Protein AF-A0A6L9QCM3-F1 (afdb_monomer_lite)

Secondary structure (DSSP, 8-state):
---------PPPP-S--HHHHHHHHHHHHHHHHHT-HHHHHHTTTTS-HHHHHHHHHHHHHHTTS-EEEEEEEEEEEEEEETTEEEEEEEEEEEETTT-SS-EEEEEEEEEEE-SSSEEEEEESGGGT------GGGSSS-EEEE-SSEEEEESSS-HHHHHHHHHHHHHHHHHHH-S-S-S-EEEEE-S-HHHHHHHH-TT---SS-SEEEEEEPBSSSS--EEEEEE-HHHHHHS-HHHHHHHHHHHHHHHHHTGGG-SSS-HHHHH-

pLDDT: mean 90.2, std 13.76, range [36.78, 98.88]

Organism: NCBI:txid453573

Structure (mmCIF, N/CA/C/O backbone):
data_AF-A0A6L9QCM3-F1
#
_entry.id   AF-A0A6L9QCM3-F1
#
loop_
_atom_site.group_PDB
_atom_site.id
_atom_site.type_symbol
_atom_site.label_atom_id
_atom_site.label_alt_id
_atom_site.label_comp_id
_atom_site.label_asym_id
_atom_site.label_entity_id
_atom_site.label_seq_id
_atom_site.pdbx_PDB_ins_code
_atom_site.Cartn_x
_atom_site.Cartn_y
_atom_site.Cartn_z
_atom_site.occupancy
_atom_site.B_iso_or_equiv
_atom_site.auth_seq_id
_atom_site.auth_comp_id
_atom_site.auth_asym_id
_atom_site.auth_atom_id
_atom_site.pdbx_PDB_model_num
ATOM 1 N N . GLY A 1 1 ? 22.029 -32.640 -50.028 1.00 38.00 1 GLY A N 1
ATOM 2 C CA . GLY A 1 1 ? 20.872 -31.730 -50.018 1.00 38.00 1 GLY A CA 1
ATOM 3 C C . GLY A 1 1 ? 20.838 -31.069 -48.669 1.00 38.00 1 GLY A C 1
ATOM 4 O O . GLY A 1 1 ? 20.342 -31.672 -47.730 1.00 38.00 1 GLY A O 1
ATOM 5 N N . ASP A 1 2 ? 21.476 -29.910 -48.571 1.00 40.72 2 ASP A N 1
ATOM 6 C CA . ASP A 1 2 ? 21.764 -29.230 -47.312 1.00 40.72 2 ASP A CA 1
ATOM 7 C C . ASP A 1 2 ? 20.581 -28.318 -46.952 1.00 40.72 2 ASP A C 1
ATOM 9 O O . ASP A 1 2 ? 20.266 -27.370 -47.676 1.00 40.72 2 ASP A O 1
ATOM 13 N N . ARG A 1 3 ? 19.840 -28.659 -45.892 1.00 44.72 3 ARG A N 1
ATOM 14 C CA . ARG A 1 3 ? 18.713 -27.852 -45.402 1.00 44.72 3 ARG A CA 1
ATOM 15 C C . ARG A 1 3 ? 19.277 -26.775 -44.481 1.00 44.72 3 ARG A C 1
ATOM 17 O O . ARG A 1 3 ? 19.396 -26.978 -43.278 1.00 44.72 3 ARG A O 1
ATOM 24 N N . ALA A 1 4 ? 19.591 -25.619 -45.058 1.00 44.34 4 ALA A N 1
ATOM 25 C CA . ALA A 1 4 ? 19.904 -24.416 -44.301 1.00 44.34 4 ALA A CA 1
ATOM 26 C C . ALA A 1 4 ? 18.703 -24.023 -43.420 1.00 44.34 4 ALA A C 1
ATOM 28 O O . ALA A 1 4 ? 17.644 -23.614 -43.908 1.00 44.34 4 ALA A O 1
ATOM 29 N N . SER A 1 5 ? 18.871 -24.162 -42.107 1.00 42.81 5 SER A N 1
ATOM 30 C CA . SER A 1 5 ? 17.975 -23.630 -41.089 1.00 42.81 5 SER A CA 1
ATOM 31 C C . SER A 1 5 ? 17.965 -22.102 -41.172 1.00 42.81 5 SER A C 1
ATOM 33 O O . SER A 1 5 ? 18.934 -21.444 -40.793 1.00 42.81 5 SER A O 1
ATOM 35 N N . ARG A 1 6 ? 16.866 -21.522 -41.667 1.00 44.84 6 ARG A N 1
ATOM 36 C CA . ARG A 1 6 ? 16.598 -20.083 -41.551 1.00 44.84 6 ARG A CA 1
ATOM 37 C C . ARG A 1 6 ? 16.326 -19.761 -40.083 1.00 44.84 6 ARG A C 1
ATOM 39 O O . ARG A 1 6 ? 15.202 -19.921 -39.608 1.00 44.84 6 ARG A O 1
ATOM 46 N N . GLY A 1 7 ? 17.361 -19.330 -39.367 1.00 36.78 7 GLY A N 1
ATOM 47 C CA . GLY A 1 7 ? 17.190 -18.647 -38.093 1.00 36.78 7 GLY A CA 1
ATOM 48 C C . GLY A 1 7 ? 16.343 -17.401 -38.327 1.00 36.78 7 GLY A C 1
ATOM 49 O O . GLY A 1 7 ? 16.724 -16.530 -39.108 1.00 36.78 7 GLY A O 1
ATOM 50 N N . HIS A 1 8 ? 15.170 -17.337 -37.701 1.00 38.53 8 HIS A N 1
ATOM 51 C CA . HIS A 1 8 ? 14.425 -16.089 -37.600 1.00 38.53 8 HIS A CA 1
ATOM 52 C C . HIS A 1 8 ? 15.252 -15.162 -36.711 1.00 38.53 8 HIS A C 1
ATOM 54 O O . HIS A 1 8 ? 15.226 -15.286 -35.489 1.00 38.53 8 HIS A O 1
ATOM 60 N N . SER A 1 9 ? 16.036 -14.280 -37.332 1.00 42.94 9 SER A N 1
ATOM 61 C CA . SER A 1 9 ? 16.640 -13.153 -36.632 1.00 42.94 9 SER A CA 1
ATOM 62 C C . SER A 1 9 ? 15.488 -12.297 -36.118 1.00 42.94 9 SER A C 1
ATOM 64 O O . SER A 1 9 ? 14.802 -11.639 -36.903 1.00 42.94 9 SER A O 1
ATOM 66 N N . ALA A 1 10 ? 15.196 -12.395 -34.821 1.00 50.06 10 ALA A N 1
ATOM 67 C CA . ALA A 1 10 ? 14.275 -11.478 -34.176 1.00 50.06 10 ALA A CA 1
ATOM 68 C C . ALA A 1 10 ? 14.860 -10.076 -34.363 1.00 50.06 10 ALA A C 1
ATOM 70 O O . ALA A 1 10 ? 15.973 -9.808 -33.913 1.00 50.06 10 ALA A O 1
ATOM 71 N N . ALA A 1 11 ? 14.149 -9.214 -35.092 1.00 49.62 11 ALA A N 1
ATOM 72 C CA . ALA A 1 11 ? 14.579 -7.840 -35.287 1.00 49.62 11 ALA A CA 1
ATOM 73 C C . ALA A 1 11 ? 14.797 -7.193 -33.912 1.00 49.62 11 ALA A C 1
ATOM 75 O O . ALA A 1 11 ? 13.924 -7.285 -33.042 1.00 49.62 11 ALA A O 1
ATOM 76 N N . ALA A 1 12 ? 15.967 -6.578 -33.718 1.00 54.69 12 ALA A N 1
ATOM 77 C CA . ALA A 1 12 ? 16.233 -5.758 -32.545 1.00 54.69 12 ALA A CA 1
ATOM 78 C C . ALA A 1 12 ? 15.122 -4.707 -32.429 1.00 54.69 12 ALA A C 1
ATOM 80 O O . ALA A 1 12 ? 14.721 -4.119 -33.439 1.00 54.69 12 ALA A O 1
ATOM 81 N N . ALA A 1 13 ? 14.588 -4.504 -31.222 1.00 60.09 13 ALA A N 1
ATOM 82 C CA . ALA A 1 13 ? 13.610 -3.444 -31.025 1.00 60.09 13 ALA A CA 1
ATOM 83 C C . ALA A 1 13 ? 14.251 -2.102 -31.425 1.00 60.09 13 ALA A C 1
ATOM 85 O O . ALA A 1 13 ? 15.437 -1.878 -31.181 1.00 60.09 13 ALA A O 1
ATOM 86 N N . GLY A 1 14 ? 13.475 -1.237 -32.083 1.00 66.94 14 GLY A N 1
ATOM 87 C CA . GLY A 1 14 ? 13.907 0.115 -32.441 1.00 66.94 14 GLY A CA 1
ATOM 88 C C . GLY A 1 14 ? 14.182 0.993 -31.207 1.00 66.94 14 GLY A C 1
ATOM 89 O O . GLY A 1 14 ? 14.170 0.492 -30.081 1.00 66.94 14 GLY A O 1
ATOM 90 N N . PRO A 1 15 ? 14.408 2.310 -31.383 1.00 78.12 15 PRO A N 1
ATOM 91 C CA . PRO A 1 15 ? 14.582 3.234 -30.258 1.00 78.12 15 PRO A CA 1
ATOM 92 C C . PRO A 1 15 ? 13.418 3.141 -29.260 1.00 78.12 15 PRO A C 1
ATOM 94 O O . PRO A 1 15 ? 12.328 2.678 -29.605 1.00 78.12 15 PRO A O 1
ATOM 97 N N . PHE A 1 16 ? 13.654 3.571 -28.016 1.00 84.44 16 PHE A N 1
ATOM 98 C CA . PHE A 1 16 ? 12.632 3.494 -26.974 1.00 84.44 16 PHE A CA 1
ATOM 99 C C . PHE A 1 16 ? 11.344 4.198 -27.393 1.00 84.44 16 PHE A C 1
ATOM 101 O O . PHE A 1 16 ? 11.358 5.377 -27.745 1.00 84.4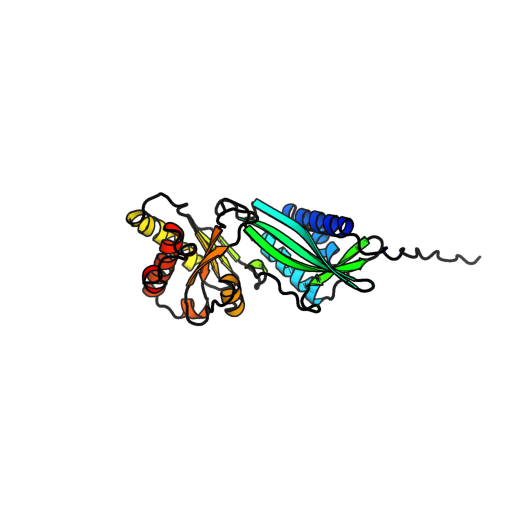4 16 PHE A O 1
ATOM 108 N N . ASP A 1 17 ? 10.243 3.452 -27.317 1.00 84.50 17 ASP A N 1
ATOM 109 C CA . ASP A 1 17 ? 8.908 3.901 -27.680 1.00 84.50 17 ASP A CA 1
ATOM 110 C C . ASP A 1 17 ? 8.008 3.950 -26.425 1.00 84.50 17 ASP A C 1
ATOM 112 O O . ASP A 1 17 ? 7.662 2.900 -25.863 1.00 84.50 17 ASP A O 1
ATOM 116 N N . PRO A 1 18 ? 7.616 5.155 -25.968 1.00 88.19 18 PRO A N 1
ATOM 117 C CA . PRO A 1 18 ? 6.664 5.339 -24.876 1.00 88.19 18 PRO A CA 1
ATOM 118 C C . PRO A 1 18 ? 5.326 4.606 -25.070 1.00 88.19 18 PRO A C 1
ATOM 120 O O . PRO A 1 18 ? 4.758 4.124 -24.085 1.00 88.19 18 PRO A O 1
ATOM 123 N N . ASP A 1 19 ? 4.835 4.469 -26.305 1.00 89.88 19 ASP A N 1
ATOM 124 C CA . ASP A 1 19 ? 3.555 3.806 -26.586 1.00 89.88 19 ASP A CA 1
ATOM 125 C C . ASP A 1 19 ? 3.665 2.283 -26.419 1.00 89.88 19 ASP A C 1
ATOM 127 O O . ASP A 1 19 ? 2.757 1.628 -25.884 1.00 89.88 19 ASP A O 1
ATOM 131 N N . ALA A 1 20 ? 4.819 1.709 -26.776 1.00 88.50 20 ALA A N 1
ATOM 132 C CA . ALA A 1 20 ? 5.134 0.312 -26.492 1.00 88.50 20 ALA A CA 1
ATOM 133 C C . ALA A 1 20 ? 5.176 0.047 -24.977 1.00 88.50 20 ALA A C 1
ATOM 135 O O . ALA A 1 20 ? 4.560 -0.912 -24.501 1.00 88.50 20 ALA A O 1
ATOM 136 N N . ALA A 1 21 ? 5.817 0.926 -24.198 1.00 92.31 21 ALA A N 1
ATOM 137 C CA . ALA A 1 21 ? 5.809 0.831 -22.736 1.00 92.31 21 ALA A CA 1
ATOM 138 C C . ALA A 1 21 ? 4.381 0.941 -22.170 1.00 92.31 21 ALA A C 1
ATOM 140 O O . ALA A 1 21 ? 3.979 0.124 -21.339 1.00 92.31 21 ALA A O 1
ATOM 141 N N . GLY A 1 22 ? 3.575 1.884 -22.671 1.00 94.69 22 GLY A N 1
ATOM 142 C CA . GLY A 1 22 ? 2.161 2.017 -22.311 1.00 94.69 22 GLY A CA 1
ATOM 143 C C . GLY A 1 22 ? 1.352 0.742 -22.573 1.00 94.69 22 GLY A C 1
ATOM 144 O O . GLY A 1 22 ? 0.556 0.326 -21.728 1.00 94.69 22 GLY A O 1
ATOM 145 N N . THR A 1 23 ? 1.606 0.066 -23.695 1.00 93.69 23 THR A N 1
ATOM 146 C CA . THR A 1 23 ? 0.962 -1.210 -24.043 1.00 93.69 23 THR A CA 1
ATOM 147 C C . THR A 1 23 ? 1.338 -2.329 -23.067 1.00 93.69 23 THR A C 1
ATOM 149 O O . THR A 1 23 ? 0.459 -3.060 -22.601 1.00 93.69 23 THR A O 1
ATOM 152 N N . VAL A 1 24 ? 2.619 -2.444 -22.698 1.00 95.25 24 VAL A N 1
ATOM 153 C CA . VAL A 1 24 ? 3.084 -3.425 -21.699 1.00 95.25 24 VAL A CA 1
ATOM 154 C C . VAL A 1 24 ? 2.400 -3.196 -20.351 1.00 95.25 24 VAL A C 1
ATOM 156 O O . VAL A 1 24 ? 1.860 -4.141 -19.775 1.00 95.25 24 VAL A O 1
ATOM 159 N N . LEU A 1 25 ? 2.349 -1.948 -19.877 1.00 97.31 25 LEU A N 1
ATOM 160 C CA . LEU A 1 25 ? 1.702 -1.584 -18.610 1.00 97.31 25 LEU A CA 1
ATOM 161 C C . LEU A 1 25 ? 0.191 -1.865 -18.631 1.00 97.31 25 LEU A C 1
ATOM 163 O O . LEU A 1 25 ? -0.367 -2.394 -17.668 1.00 97.31 25 LEU A O 1
ATOM 167 N N . ALA A 1 26 ? -0.485 -1.581 -19.748 1.00 96.44 26 ALA A N 1
ATOM 168 C CA . ALA A 1 26 ? -1.909 -1.870 -19.906 1.00 96.44 26 ALA A CA 1
ATOM 169 C C . ALA A 1 26 ? -2.206 -3.381 -19.872 1.00 96.44 26 ALA A C 1
ATOM 171 O O . ALA A 1 26 ? -3.169 -3.805 -19.221 1.00 96.44 26 ALA A O 1
ATOM 172 N N . ASN A 1 27 ? -1.373 -4.193 -20.533 1.00 95.25 27 ASN A N 1
ATOM 173 C CA . ASN A 1 27 ? -1.477 -5.655 -20.522 1.00 95.25 27 ASN A CA 1
ATOM 174 C C . ASN A 1 27 ? -1.200 -6.224 -19.131 1.00 95.25 27 ASN A C 1
ATOM 176 O O . ASN A 1 27 ? -1.955 -7.063 -18.644 1.00 95.25 27 ASN A O 1
ATOM 180 N N . ARG A 1 28 ? -0.176 -5.707 -18.454 1.00 96.75 28 ARG A N 1
ATOM 181 C CA . ARG A 1 28 ? 0.166 -6.072 -17.081 1.00 96.75 28 ARG A CA 1
ATOM 182 C C . ARG A 1 28 ? -0.968 -5.765 -16.105 1.00 96.75 28 ARG A C 1
ATOM 184 O O . ARG A 1 28 ? -1.366 -6.623 -15.319 1.00 96.75 28 ARG A O 1
ATOM 191 N N . ALA A 1 29 ? -1.573 -4.583 -16.214 1.00 97.75 29 ALA A N 1
ATOM 192 C CA . ALA A 1 29 ? -2.723 -4.222 -15.398 1.00 97.75 29 ALA A CA 1
ATOM 193 C C . ALA A 1 29 ? -3.965 -5.076 -15.713 1.00 97.75 29 ALA A C 1
ATOM 195 O O . ALA A 1 29 ? -4.738 -5.389 -14.807 1.00 97.75 29 ALA A O 1
ATOM 196 N N . ARG A 1 30 ? -4.169 -5.470 -16.980 1.00 97.81 30 ARG A N 1
ATOM 197 C CA . ARG A 1 30 ? -5.223 -6.422 -17.374 1.00 97.81 30 ARG A CA 1
ATOM 198 C C . ARG A 1 30 ? -4.991 -7.794 -16.748 1.00 97.81 30 ARG A C 1
ATOM 200 O O . ARG A 1 30 ? -5.913 -8.330 -16.151 1.00 97.81 30 ARG A O 1
ATOM 207 N N . ALA A 1 31 ? -3.762 -8.295 -16.792 1.00 98.12 31 ALA A N 1
ATOM 208 C CA . ALA A 1 31 ? -3.388 -9.569 -16.195 1.00 98.12 31 ALA A CA 1
ATOM 209 C C . ALA A 1 31 ? -3.698 -9.618 -14.685 1.00 98.12 31 ALA A C 1
ATOM 211 O O . ALA A 1 31 ? -4.271 -10.593 -14.203 1.00 98.12 31 ALA A O 1
ATOM 212 N N . VAL A 1 32 ? -3.435 -8.531 -13.943 1.00 98.06 32 VAL A N 1
ATOM 213 C CA . VAL A 1 32 ? -3.838 -8.419 -12.525 1.00 98.06 32 VAL A CA 1
ATOM 214 C C . VAL A 1 32 ? -5.355 -8.500 -12.357 1.00 98.06 32 VAL A C 1
ATOM 216 O O . VAL A 1 32 ? -5.825 -9.223 -11.476 1.00 98.06 32 VAL A O 1
ATOM 219 N N . ARG A 1 33 ? -6.127 -7.772 -13.177 1.00 96.50 33 ARG A N 1
ATOM 220 C CA . ARG A 1 33 ? -7.600 -7.775 -13.103 1.00 96.50 33 ARG A CA 1
ATOM 221 C C . ARG A 1 33 ? -8.178 -9.157 -13.397 1.00 96.50 33 ARG A C 1
ATOM 223 O O . ARG A 1 33 ? -8.997 -9.642 -12.618 1.00 96.50 33 ARG A O 1
ATOM 230 N N . ASP A 1 34 ? -7.694 -9.793 -14.456 1.00 97.25 34 ASP A N 1
ATOM 231 C CA . ASP A 1 34 ? -8.232 -11.052 -14.976 1.00 97.25 34 ASP A CA 1
ATOM 232 C C . ASP A 1 34 ? -7.695 -12.276 -14.214 1.00 97.25 34 ASP A C 1
ATOM 234 O O . ASP A 1 34 ? -8.217 -13.378 -14.351 1.00 97.25 34 ASP A O 1
ATOM 238 N N . GLY A 1 35 ? -6.684 -12.091 -13.358 1.00 97.69 35 GLY A N 1
ATOM 239 C CA . GLY A 1 35 ? -6.058 -13.191 -12.628 1.00 97.69 35 GLY A CA 1
ATOM 240 C C . GLY A 1 35 ? -5.120 -14.035 -13.496 1.00 97.69 35 GLY A C 1
ATOM 241 O O . GLY A 1 35 ? -4.829 -15.180 -13.144 1.00 97.69 35 GLY A O 1
ATOM 242 N N . ASP A 1 36 ? -4.597 -13.466 -14.582 1.00 98.44 36 ASP A N 1
ATOM 243 C CA . ASP A 1 36 ? -3.667 -14.130 -15.489 1.00 98.44 36 ASP A CA 1
ATOM 244 C C . ASP A 1 36 ? -2.209 -13.955 -15.036 1.00 98.44 36 ASP A C 1
ATOM 246 O O . ASP A 1 36 ? -1.505 -13.003 -15.381 1.00 98.44 36 ASP A O 1
ATOM 250 N N . ARG A 1 37 ? -1.728 -14.923 -14.255 1.00 98.38 37 ARG A N 1
ATOM 251 C CA . ARG A 1 37 ? -0.350 -14.924 -13.749 1.00 98.38 37 ARG A CA 1
ATOM 252 C C . ARG A 1 37 ? 0.683 -15.050 -14.866 1.00 98.38 37 ARG A C 1
ATOM 254 O O . ARG A 1 37 ? 1.769 -14.482 -14.760 1.00 98.38 37 ARG A O 1
ATOM 261 N N . ILE A 1 38 ? 0.365 -15.811 -15.912 1.00 98.19 38 ILE A N 1
ATOM 262 C CA . ILE A 1 38 ? 1.294 -16.083 -17.011 1.00 98.19 38 ILE A CA 1
ATOM 263 C C . ILE A 1 38 ? 1.493 -14.800 -17.816 1.00 98.19 38 ILE A C 1
ATOM 265 O O . ILE A 1 38 ? 2.635 -14.401 -18.035 1.00 98.19 38 ILE A O 1
ATOM 269 N N . ALA A 1 39 ? 0.408 -14.106 -18.172 1.00 97.38 39 ALA A N 1
ATOM 270 C CA . ALA A 1 39 ? 0.487 -12.830 -18.876 1.00 97.38 39 ALA A CA 1
ATOM 271 C C . ALA A 1 39 ? 1.217 -11.754 -18.060 1.00 97.38 39 ALA A C 1
ATOM 273 O O . ALA A 1 39 ? 1.995 -10.985 -18.621 1.00 97.38 39 ALA A O 1
ATOM 274 N N . PHE A 1 40 ? 1.019 -11.713 -16.737 1.00 98.00 40 PHE A N 1
ATOM 275 C CA . PHE A 1 40 ? 1.732 -10.768 -15.876 1.00 98.00 40 PHE A CA 1
ATOM 276 C C . PHE A 1 40 ? 3.242 -11.034 -15.845 1.00 98.00 40 PHE A C 1
ATOM 278 O O . PHE A 1 40 ? 4.036 -10.104 -15.960 1.00 98.00 40 PHE A O 1
ATOM 285 N N . LEU A 1 41 ? 3.657 -12.296 -15.697 1.00 97.31 41 LEU A N 1
ATOM 286 C CA . LEU A 1 41 ? 5.079 -12.645 -15.633 1.00 97.31 41 LEU A CA 1
ATOM 287 C C . LEU A 1 41 ? 5.768 -12.591 -16.998 1.00 97.31 41 LEU A C 1
ATOM 289 O O . LEU A 1 41 ? 6.965 -12.315 -17.061 1.00 97.31 41 LEU A O 1
ATOM 293 N N . ALA A 1 42 ? 5.024 -12.759 -18.092 1.00 94.94 42 ALA A N 1
ATOM 294 C CA . ALA A 1 42 ? 5.553 -12.568 -19.437 1.00 94.94 42 ALA A CA 1
ATOM 295 C C . ALA A 1 42 ? 6.121 -11.151 -19.646 1.00 94.94 42 ALA A C 1
ATOM 297 O O . ALA A 1 42 ? 7.083 -10.991 -20.394 1.00 94.94 42 ALA A O 1
ATOM 298 N N . THR A 1 43 ? 5.609 -10.127 -18.943 1.00 94.94 43 THR A N 1
ATOM 299 C CA . THR A 1 43 ? 6.124 -8.748 -19.072 1.00 94.94 43 THR A CA 1
ATOM 300 C C . THR A 1 43 ? 7.521 -8.554 -18.484 1.00 94.94 43 THR A C 1
ATOM 302 O O . THR A 1 43 ? 8.154 -7.541 -18.770 1.00 94.94 43 THR A O 1
ATOM 305 N N . VAL A 1 44 ? 7.985 -9.493 -17.653 1.00 95.88 44 VAL A N 1
ATOM 306 C CA . VAL A 1 44 ? 9.278 -9.455 -16.948 1.00 95.88 44 VAL A CA 1
ATOM 307 C C . VAL A 1 44 ? 10.149 -10.673 -17.270 1.00 95.88 44 VAL A C 1
ATOM 309 O O . VAL A 1 44 ? 11.157 -10.897 -16.608 1.00 95.88 44 VAL A O 1
ATOM 312 N N . GLY A 1 45 ? 9.785 -11.475 -18.279 1.00 92.25 45 GLY A N 1
ATOM 313 C CA . GLY A 1 45 ? 10.430 -12.766 -18.561 1.00 92.25 45 GLY A CA 1
ATOM 314 C C . GLY A 1 45 ? 11.931 -12.685 -18.874 1.00 92.25 45 GLY A C 1
ATOM 315 O O . GLY A 1 45 ? 12.653 -13.648 -18.628 1.00 92.25 45 GLY A O 1
ATOM 316 N N . ASN A 1 46 ? 12.405 -11.529 -19.349 1.00 89.75 46 ASN A N 1
ATOM 317 C CA . ASN A 1 46 ? 13.818 -11.272 -19.658 1.00 89.75 46 ASN A CA 1
ATOM 318 C C . ASN A 1 46 ? 14.577 -10.555 -18.526 1.00 89.75 46 ASN A C 1
ATOM 320 O O . ASN A 1 46 ? 15.776 -10.317 -18.649 1.00 89.75 46 ASN A O 1
ATOM 324 N N . ALA A 1 47 ? 13.900 -10.183 -17.436 1.00 94.81 47 ALA A N 1
ATOM 325 C CA . ALA A 1 47 ? 14.528 -9.512 -16.302 1.00 94.81 47 ALA A CA 1
ATOM 326 C C . ALA A 1 47 ? 15.401 -10.484 -15.482 1.00 94.81 47 ALA A C 1
ATOM 328 O O . ALA A 1 47 ? 15.189 -11.699 -15.535 1.00 94.81 47 ALA A O 1
ATOM 329 N N . PRO A 1 48 ? 16.339 -9.994 -14.652 1.00 96.19 48 PRO A N 1
ATOM 330 C CA . PRO A 1 48 ? 17.069 -10.835 -13.709 1.00 96.19 48 PRO A CA 1
ATOM 331 C C . PRO A 1 48 ? 16.134 -11.651 -12.808 1.00 96.19 48 PRO A C 1
ATOM 333 O O . PRO A 1 48 ? 15.078 -11.172 -12.388 1.00 96.19 48 PRO A O 1
ATOM 336 N N . ARG A 1 49 ? 16.544 -12.875 -12.447 1.00 97.31 49 ARG A N 1
ATOM 337 C CA . ARG A 1 49 ? 15.701 -13.818 -11.690 1.00 97.31 49 ARG A CA 1
ATOM 338 C C . ARG A 1 49 ? 15.151 -13.228 -10.388 1.00 97.31 49 ARG A C 1
ATOM 340 O O . ARG A 1 49 ? 13.971 -13.390 -10.104 1.00 97.31 49 ARG A O 1
ATOM 347 N N . ALA A 1 50 ? 15.976 -12.486 -9.649 1.00 96.56 50 ALA A N 1
ATOM 348 C CA . ALA A 1 50 ? 15.562 -11.827 -8.411 1.00 96.56 50 ALA A CA 1
ATOM 349 C C . ALA A 1 50 ? 14.412 -10.826 -8.629 1.00 96.56 50 ALA A C 1
ATOM 351 O O . ALA A 1 50 ? 13.488 -10.760 -7.819 1.00 96.56 50 ALA A O 1
ATOM 352 N N . PHE A 1 51 ? 14.431 -10.089 -9.746 1.00 97.00 51 PHE A N 1
ATOM 353 C CA . PHE A 1 51 ? 13.337 -9.196 -10.110 1.00 97.00 51 PHE A CA 1
ATOM 354 C C . PHE A 1 51 ? 12.091 -10.000 -10.481 1.00 97.00 51 PHE A C 1
ATOM 356 O O . PHE A 1 51 ? 11.018 -9.719 -9.960 1.00 97.00 51 PHE A O 1
ATOM 363 N N . GLN A 1 52 ? 12.217 -11.059 -11.287 1.00 97.94 52 GLN A N 1
ATOM 364 C CA . GLN A 1 52 ? 11.081 -11.936 -11.604 1.00 97.94 52 GLN A CA 1
ATOM 365 C C . GLN A 1 52 ? 10.421 -12.520 -10.343 1.00 97.94 52 GLN A C 1
ATOM 367 O O . GLN A 1 52 ? 9.195 -12.505 -10.229 1.00 97.94 52 GLN A O 1
ATOM 372 N N . ASP A 1 53 ? 11.213 -12.974 -9.368 1.00 97.94 53 ASP A N 1
ATOM 373 C CA . ASP A 1 53 ? 10.710 -13.520 -8.102 1.00 97.94 53 ASP A CA 1
ATOM 374 C C . ASP A 1 53 ? 10.007 -12.438 -7.254 1.00 97.94 53 ASP A C 1
ATOM 376 O O . ASP A 1 53 ? 8.969 -12.699 -6.636 1.00 97.94 53 ASP A O 1
ATOM 380 N N . ALA A 1 54 ? 10.519 -11.201 -7.251 1.00 97.12 54 ALA A N 1
ATOM 381 C CA . ALA A 1 54 ? 9.856 -10.067 -6.606 1.00 97.12 54 ALA A CA 1
ATOM 382 C C . ALA A 1 54 ? 8.511 -9.731 -7.268 1.00 97.12 54 ALA A C 1
ATOM 384 O O . ALA A 1 54 ? 7.506 -9.563 -6.578 1.00 97.12 54 ALA A O 1
ATOM 385 N N . GLN A 1 55 ? 8.465 -9.719 -8.599 1.00 97.94 55 GLN A N 1
ATOM 386 C CA . GLN A 1 55 ? 7.248 -9.457 -9.368 1.00 97.94 55 GLN A CA 1
ATOM 387 C C . GLN A 1 55 ? 6.216 -10.578 -9.198 1.00 97.94 55 GLN A C 1
ATOM 389 O O . GLN A 1 55 ? 5.026 -10.310 -9.044 1.00 97.94 55 GLN A O 1
ATOM 394 N N . SER A 1 56 ? 6.664 -11.831 -9.134 1.00 98.50 56 SER A N 1
ATOM 395 C CA . SER A 1 56 ? 5.828 -12.979 -8.782 1.00 98.50 56 SER A CA 1
ATOM 396 C C . SER A 1 56 ? 5.169 -12.807 -7.414 1.00 98.50 56 SER A C 1
ATOM 398 O O . SER A 1 56 ? 3.957 -12.969 -7.293 1.00 98.50 56 SER A O 1
ATOM 400 N N . ARG A 1 57 ? 5.943 -12.449 -6.383 1.00 98.31 57 ARG A N 1
ATOM 401 C CA . ARG A 1 57 ? 5.404 -12.221 -5.035 1.00 98.31 57 ARG A CA 1
ATOM 402 C C . ARG A 1 57 ? 4.430 -11.047 -5.003 1.00 98.31 57 ARG A C 1
ATOM 404 O O . ARG A 1 57 ? 3.369 -11.170 -4.398 1.00 98.31 57 ARG A O 1
ATOM 411 N N . MET A 1 58 ? 4.756 -9.944 -5.679 1.00 98.06 58 MET A N 1
ATOM 412 C CA . MET A 1 58 ? 3.847 -8.806 -5.824 1.00 98.06 58 MET A CA 1
ATOM 413 C C . MET A 1 58 ? 2.520 -9.252 -6.442 1.00 98.06 58 MET A C 1
ATOM 415 O O . MET A 1 58 ? 1.466 -8.939 -5.899 1.00 98.06 58 MET A O 1
ATOM 419 N N . TYR A 1 59 ? 2.550 -10.027 -7.529 1.00 98.62 59 TYR A N 1
ATOM 420 C CA . TYR A 1 59 ? 1.337 -10.562 -8.146 1.00 98.62 59 TYR A CA 1
ATOM 421 C C . TYR A 1 59 ? 0.508 -11.390 -7.158 1.00 98.62 59 TYR A C 1
ATOM 423 O O . TYR A 1 59 ? -0.682 -11.128 -6.975 1.00 98.62 59 TYR A O 1
ATOM 431 N N . ASP A 1 60 ? 1.139 -12.347 -6.474 1.00 98.62 60 ASP A N 1
ATOM 432 C CA . ASP A 1 60 ? 0.465 -13.209 -5.500 1.00 98.62 60 ASP A CA 1
ATOM 433 C C . ASP A 1 60 ? -0.140 -12.387 -4.343 1.00 98.62 60 ASP A C 1
ATOM 435 O O . ASP A 1 60 ? -1.235 -12.691 -3.864 1.00 98.62 60 ASP A O 1
ATOM 439 N N . ASN A 1 61 ? 0.524 -11.302 -3.934 1.00 98.69 61 ASN A N 1
ATOM 440 C CA . ASN A 1 61 ? 0.025 -10.340 -2.953 1.00 98.69 61 ASN A CA 1
ATOM 441 C C . ASN A 1 61 ? -1.189 -9.557 -3.476 1.00 98.69 61 ASN A C 1
ATOM 443 O O . ASN A 1 61 ? -2.212 -9.505 -2.793 1.00 98.69 61 ASN A O 1
ATOM 447 N N . LEU A 1 62 ? -1.130 -9.013 -4.697 1.00 98.44 62 LEU A N 1
ATOM 448 C CA . LEU A 1 62 ? -2.246 -8.287 -5.318 1.00 98.44 62 LEU A CA 1
ATOM 449 C C . LEU A 1 62 ? -3.504 -9.155 -5.433 1.00 98.44 62 LEU A C 1
ATOM 451 O O . LEU A 1 62 ? -4.611 -8.664 -5.218 1.00 98.44 62 LEU A O 1
ATOM 455 N N . ARG A 1 63 ? -3.348 -10.458 -5.704 1.00 97.81 63 ARG A N 1
ATOM 456 C CA . ARG A 1 63 ? -4.470 -11.407 -5.785 1.00 97.81 63 ARG A CA 1
ATOM 457 C C . ARG A 1 63 ? -5.196 -11.639 -4.460 1.00 97.81 63 ARG A C 1
ATOM 459 O O . ARG A 1 63 ? -6.330 -12.114 -4.480 1.00 97.81 63 ARG A O 1
ATOM 466 N N . LYS A 1 64 ? -4.582 -11.297 -3.326 1.00 97.88 64 LYS A N 1
ATOM 467 C CA . LYS A 1 64 ? -5.199 -11.394 -1.993 1.00 97.88 64 LYS A CA 1
ATOM 468 C C . LYS A 1 64 ? -5.944 -10.124 -1.588 1.00 97.88 64 LYS A C 1
ATOM 470 O O . LYS A 1 64 ? -6.712 -10.148 -0.628 1.00 97.88 64 LYS A O 1
ATOM 475 N N . LEU A 1 65 ? -5.717 -9.014 -2.288 1.00 98.31 65 LEU A N 1
ATOM 476 C CA . LEU A 1 65 ? -6.334 -7.734 -1.971 1.00 98.31 65 LEU A CA 1
ATOM 477 C C . LEU A 1 65 ? -7.731 -7.632 -2.605 1.00 98.31 65 LEU A C 1
ATOM 479 O O . LEU A 1 65 ? -7.932 -8.082 -3.735 1.00 98.31 65 LEU A O 1
ATOM 483 N N . PRO A 1 66 ? -8.708 -6.993 -1.935 1.00 97.50 66 PRO A N 1
ATOM 484 C CA . PRO A 1 66 ? -10.035 -6.761 -2.497 1.00 97.50 66 PRO A CA 1
ATOM 485 C C . PRO A 1 66 ? -10.005 -5.604 -3.510 1.00 97.50 66 PRO A C 1
ATOM 487 O O . PRO A 1 66 ? -10.636 -4.570 -3.304 1.00 97.50 66 PRO A O 1
ATOM 490 N N . LEU A 1 67 ? -9.253 -5.748 -4.600 1.00 97.38 67 LEU A N 1
ATOM 491 C CA . LEU A 1 67 ? -9.106 -4.705 -5.612 1.00 97.38 67 LEU A CA 1
ATOM 492 C C . LEU A 1 67 ? -10.428 -4.480 -6.370 1.00 97.38 67 LEU A C 1
ATOM 494 O O . LEU A 1 67 ? -11.082 -5.406 -6.859 1.00 97.38 67 LEU A O 1
ATOM 498 N N . GLU A 1 68 ? -10.834 -3.218 -6.461 1.00 95.12 68 GLU A N 1
ATOM 499 C CA . GLU A 1 68 ? -11.888 -2.744 -7.366 1.00 95.12 68 GLU A CA 1
ATOM 500 C C . GLU A 1 68 ? -11.293 -2.211 -8.671 1.00 95.12 68 GLU A C 1
ATOM 502 O O . GLU A 1 68 ? -11.894 -2.362 -9.731 1.00 95.12 68 GLU A O 1
ATOM 507 N N . GLY A 1 69 ? -10.086 -1.645 -8.600 1.00 90.94 69 GLY A N 1
ATOM 508 C CA . GLY A 1 69 ? -9.335 -1.157 -9.749 1.00 90.94 69 GLY A CA 1
ATOM 509 C C . GLY A 1 69 ? -7.833 -1.326 -9.550 1.00 90.94 69 GLY A C 1
ATOM 510 O O . GLY A 1 69 ? -7.335 -1.174 -8.436 1.00 90.94 69 GLY A O 1
ATOM 511 N N . TRP A 1 70 ? -7.138 -1.630 -10.647 1.00 97.50 70 TRP A N 1
ATOM 512 C CA . TRP A 1 70 ? -5.679 -1.640 -10.766 1.00 97.50 70 TRP A CA 1
ATOM 513 C C . TRP A 1 70 ? -5.289 -1.116 -12.148 1.00 97.50 70 TRP A C 1
ATOM 515 O O . TRP A 1 70 ? -5.807 -1.589 -13.171 1.00 97.50 70 TRP A O 1
ATOM 525 N N . GLN A 1 71 ? -4.424 -0.108 -12.174 1.00 97.50 71 GLN A N 1
ATOM 526 C CA . GLN A 1 71 ? -3.954 0.556 -13.386 1.00 97.50 71 GLN A CA 1
ATOM 527 C C . GLN A 1 71 ? -2.483 0.920 -13.219 1.00 97.50 71 GLN A C 1
A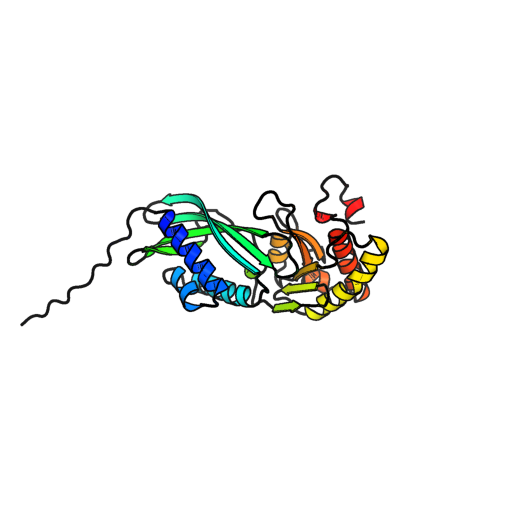TOM 529 O O . GLN A 1 71 ? -2.075 1.384 -12.160 1.00 97.50 71 GLN A O 1
ATOM 534 N N . GLU A 1 72 ? -1.716 0.774 -14.289 1.00 97.62 72 GLU A N 1
ATOM 535 C CA . GLU A 1 72 ? -0.328 1.218 -14.370 1.00 97.62 72 GLU A CA 1
ATOM 536 C C . GLU A 1 72 ? -0.243 2.171 -15.559 1.00 97.62 72 GLU A C 1
ATOM 538 O O . GLU A 1 72 ? -0.629 1.808 -16.673 1.00 97.62 72 GLU A O 1
ATOM 543 N N . ARG A 1 73 ? 0.164 3.419 -15.319 1.00 95.62 73 ARG A N 1
ATOM 544 C CA . ARG A 1 73 ? 0.210 4.462 -16.349 1.00 95.62 73 ARG A CA 1
ATOM 545 C C . ARG A 1 73 ? 1.607 5.031 -16.460 1.00 95.62 73 ARG A C 1
ATOM 547 O O . ARG A 1 73 ? 2.167 5.487 -15.466 1.00 95.62 73 ARG A O 1
ATOM 554 N N . LEU A 1 74 ? 2.135 5.063 -17.677 1.00 96.44 74 LEU A N 1
ATOM 555 C CA . LEU A 1 74 ? 3.346 5.813 -17.968 1.00 96.44 74 LEU A CA 1
ATOM 556 C C . LEU A 1 74 ? 3.112 7.294 -17.639 1.00 96.44 74 LEU A C 1
ATOM 558 O O . LEU A 1 74 ? 2.136 7.882 -18.097 1.00 96.44 74 LEU A O 1
ATOM 562 N N . SER A 1 75 ? 3.992 7.879 -16.827 1.00 95.06 75 SER A N 1
ATOM 563 C CA . SER A 1 75 ? 3.978 9.314 -16.527 1.00 95.06 75 SER A CA 1
ATOM 564 C C . SER A 1 75 ? 4.965 10.063 -17.415 1.00 95.06 75 SER A C 1
ATOM 566 O O . SER A 1 75 ? 4.591 11.027 -18.073 1.00 95.06 75 SER A O 1
ATOM 568 N N . ASN A 1 76 ? 6.225 9.626 -17.436 1.00 93.38 76 ASN A N 1
ATOM 569 C CA . ASN A 1 76 ? 7.260 10.159 -18.318 1.00 93.38 76 ASN A CA 1
ATOM 570 C C . ASN A 1 76 ? 8.460 9.202 -18.402 1.00 93.38 76 ASN A C 1
ATOM 572 O O . ASN A 1 76 ? 8.608 8.280 -17.595 1.00 93.38 76 ASN A O 1
ATOM 576 N N . THR A 1 77 ? 9.332 9.458 -19.371 1.00 93.88 77 THR A N 1
ATOM 577 C CA . THR A 1 77 ? 10.645 8.820 -19.483 1.00 93.88 77 THR A CA 1
ATOM 578 C C . THR A 1 77 ? 11.654 9.633 -18.676 1.00 93.88 77 THR A C 1
ATOM 580 O O . THR A 1 77 ? 11.784 10.835 -18.889 1.00 93.88 77 THR A O 1
ATOM 583 N N . GLN A 1 78 ? 12.347 8.991 -17.738 1.00 90.50 78 GLN A N 1
ATOM 584 C CA . GLN A 1 78 ? 13.344 9.629 -16.872 1.00 90.50 78 GLN A CA 1
ATOM 585 C C . GLN A 1 78 ? 14.732 9.624 -17.508 1.00 90.50 78 GLN A C 1
ATOM 587 O O . GLN A 1 78 ? 15.450 10.618 -17.468 1.00 90.50 78 GLN A O 1
ATOM 592 N N . ALA A 1 79 ? 15.098 8.495 -18.107 1.00 80.88 79 ALA A N 1
ATOM 593 C CA . ALA A 1 79 ? 16.356 8.322 -18.808 1.00 80.88 79 ALA A CA 1
ATOM 594 C C . ALA A 1 79 ? 16.139 7.377 -19.986 1.00 80.88 79 ALA A C 1
ATOM 596 O O . ALA A 1 79 ? 15.450 6.371 -19.850 1.00 80.88 79 ALA A O 1
ATOM 597 N N . ALA A 1 80 ? 16.746 7.684 -21.124 1.00 77.31 80 ALA A N 1
ATOM 598 C CA . ALA A 1 80 ? 16.881 6.764 -22.243 1.00 77.31 80 ALA A CA 1
ATOM 599 C C . ALA A 1 80 ? 18.363 6.756 -22.617 1.00 77.31 80 ALA A C 1
ATOM 601 O O . ALA A 1 80 ? 18.889 7.768 -23.081 1.00 77.31 80 ALA A O 1
ATOM 602 N N . ALA A 1 81 ? 19.055 5.659 -22.320 1.00 65.62 81 ALA A N 1
ATOM 603 C CA . ALA A 1 81 ? 20.490 5.531 -22.539 1.00 65.62 81 ALA A CA 1
ATOM 604 C C . ALA A 1 81 ? 20.793 4.172 -23.173 1.00 65.62 81 ALA A C 1
ATOM 606 O O . ALA A 1 81 ? 20.472 3.120 -22.612 1.00 65.62 81 ALA A O 1
ATOM 607 N N . GLY A 1 82 ? 21.420 4.206 -24.352 1.00 68.75 82 GLY A N 1
ATOM 608 C CA . GLY A 1 82 ? 21.716 3.009 -25.136 1.00 68.75 82 GLY A CA 1
ATOM 609 C C . GLY A 1 82 ? 20.446 2.227 -25.478 1.00 68.75 82 GLY A C 1
ATOM 610 O O . GLY A 1 82 ? 19.475 2.790 -25.975 1.00 68.75 82 GLY A O 1
ATOM 611 N N . GLU A 1 83 ? 20.455 0.933 -25.177 1.00 80.75 83 GLU A N 1
ATOM 612 C CA . GLU A 1 83 ? 19.346 0.005 -25.421 1.00 80.75 83 GLU A CA 1
ATOM 613 C C . GLU A 1 83 ? 18.381 -0.095 -24.227 1.00 80.75 83 GLU A C 1
ATOM 615 O O . GLU A 1 83 ? 17.696 -1.094 -24.065 1.00 80.75 83 GLU A O 1
ATOM 620 N N . SER A 1 84 ? 18.324 0.892 -23.332 1.00 88.88 84 SER A N 1
ATOM 621 C CA . SER A 1 84 ? 17.416 0.837 -22.180 1.00 88.88 84 SER A CA 1
ATOM 622 C C . SER A 1 84 ? 16.779 2.183 -21.875 1.00 88.88 84 SER A C 1
ATOM 624 O O . SER A 1 84 ? 17.336 3.243 -22.176 1.00 88.88 84 SER A O 1
ATOM 626 N N . ALA A 1 85 ? 15.601 2.139 -21.260 1.00 93.31 85 ALA A N 1
ATOM 627 C CA . ALA A 1 85 ? 14.912 3.330 -20.796 1.00 93.31 85 ALA A CA 1
ATOM 628 C C . ALA A 1 85 ? 14.321 3.123 -19.409 1.00 93.31 85 ALA A C 1
ATOM 630 O O . ALA A 1 85 ? 13.636 2.137 -19.151 1.00 93.31 85 ALA A O 1
ATOM 631 N N . VAL A 1 86 ? 14.543 4.090 -18.529 1.00 95.38 86 VAL A N 1
ATOM 632 C CA . VAL A 1 86 ? 13.883 4.161 -17.231 1.00 95.38 86 VAL A CA 1
ATOM 633 C C . VAL A 1 86 ? 12.662 5.040 -17.375 1.00 95.38 86 VAL A C 1
ATOM 635 O O . VAL A 1 86 ? 12.758 6.205 -17.772 1.00 95.38 86 VAL A O 1
ATOM 638 N N . VAL A 1 87 ? 11.510 4.499 -17.009 1.00 96.56 87 VAL A N 1
ATOM 639 C CA . VAL A 1 87 ? 10.257 5.238 -17.008 1.00 96.56 87 VAL A CA 1
ATOM 640 C C . VAL A 1 87 ? 9.711 5.391 -15.607 1.00 96.56 87 VAL A C 1
ATOM 642 O O . VAL A 1 87 ? 9.769 4.473 -14.790 1.00 96.56 87 VAL A O 1
ATOM 645 N N . ARG A 1 88 ? 9.129 6.559 -15.348 1.00 97.88 88 ARG A N 1
ATOM 646 C CA . ARG A 1 88 ? 8.293 6.789 -14.178 1.00 97.88 88 ARG A CA 1
ATOM 647 C C . ARG A 1 88 ? 6.871 6.381 -14.522 1.00 97.88 88 ARG A C 1
ATOM 649 O O . ARG A 1 88 ? 6.301 6.875 -15.499 1.00 97.88 88 ARG A O 1
ATOM 656 N N . ILE A 1 89 ? 6.283 5.535 -13.692 1.00 98.06 89 ILE A N 1
ATOM 657 C CA . ILE A 1 89 ? 4.884 5.143 -13.798 1.00 98.06 89 ILE A CA 1
ATOM 658 C C . ILE A 1 89 ? 4.114 5.560 -12.553 1.00 98.06 89 ILE A C 1
ATOM 660 O O . ILE A 1 89 ? 4.655 5.675 -11.452 1.00 98.06 89 ILE A O 1
ATOM 664 N N . GLU A 1 90 ? 2.820 5.746 -12.742 1.00 97.88 90 GLU A N 1
ATOM 665 C CA . GLU A 1 90 ? 1.857 5.900 -11.672 1.00 97.88 90 GLU A CA 1
ATOM 666 C C . GLU A 1 90 ? 1.006 4.633 -11.599 1.00 97.88 90 GLU A C 1
ATOM 668 O O . GLU A 1 90 ? 0.283 4.276 -12.536 1.00 97.88 90 GLU A O 1
ATOM 673 N N . VAL A 1 91 ? 1.102 3.948 -10.467 1.00 98.12 91 VAL A N 1
ATOM 674 C CA . VAL A 1 91 ? 0.256 2.815 -10.114 1.00 98.12 91 VAL A CA 1
ATOM 675 C C . VAL A 1 91 ? -0.965 3.355 -9.393 1.00 98.12 91 VAL A C 1
ATOM 677 O O . VAL A 1 91 ? -0.831 4.020 -8.368 1.00 98.12 91 VAL A O 1
ATOM 680 N N . ARG A 1 92 ? -2.160 3.066 -9.909 1.00 97.88 92 ARG A N 1
ATOM 681 C CA . ARG A 1 92 ? -3.432 3.475 -9.310 1.00 97.88 92 ARG A CA 1
ATOM 682 C C . ARG A 1 92 ? -4.238 2.263 -8.887 1.00 97.88 92 ARG A C 1
ATOM 684 O O . ARG A 1 92 ? -4.473 1.367 -9.700 1.00 97.88 92 ARG A O 1
ATOM 691 N N . TYR A 1 93 ? -4.744 2.273 -7.661 1.00 97.94 93 TYR A N 1
ATOM 692 C CA . TYR A 1 93 ? -5.592 1.196 -7.161 1.00 97.94 93 TYR A CA 1
ATOM 693 C C . TYR A 1 93 ? -6.698 1.700 -6.240 1.00 97.94 93 TYR A C 1
ATOM 695 O O . TYR A 1 93 ? -6.659 2.830 -5.759 1.00 97.94 93 TYR A O 1
ATOM 703 N N . LYS A 1 94 ? -7.708 0.859 -6.028 1.00 97.38 94 LYS A N 1
ATOM 704 C CA . LYS A 1 94 ? -8.824 1.129 -5.117 1.00 97.38 94 LYS A CA 1
ATOM 705 C C . LYS A 1 94 ? -9.223 -0.152 -4.397 1.00 97.38 94 LYS A C 1
ATOM 707 O O . LYS A 1 94 ? -9.487 -1.161 -5.056 1.00 97.38 94 LYS A O 1
ATOM 712 N N . LEU A 1 95 ? -9.296 -0.112 -3.069 1.00 98.19 95 LEU A N 1
ATOM 713 C CA . LEU A 1 95 ? -9.781 -1.217 -2.244 1.00 98.19 95 LEU A CA 1
ATOM 714 C C . LEU A 1 95 ? -11.309 -1.166 -2.124 1.00 98.19 95 LEU A C 1
ATOM 716 O O . LEU A 1 95 ? -11.892 -0.224 -1.581 1.00 98.19 95 LEU A O 1
ATOM 720 N N . ARG A 1 96 ? -11.967 -2.211 -2.627 1.00 97.31 96 ARG A N 1
ATOM 721 C CA . ARG A 1 96 ? -13.425 -2.330 -2.716 1.00 97.31 96 ARG A CA 1
ATOM 722 C C . ARG A 1 96 ? -14.088 -2.186 -1.351 1.00 97.31 96 ARG A C 1
ATOM 724 O O . ARG A 1 96 ? -13.837 -2.971 -0.439 1.00 97.31 96 ARG A O 1
ATOM 731 N N . GLY A 1 97 ? -15.014 -1.236 -1.248 1.00 95.44 97 GLY A N 1
ATOM 732 C CA . GLY A 1 97 ? -15.817 -1.005 -0.042 1.00 95.44 97 GLY A CA 1
ATOM 733 C C . GLY A 1 97 ? -15.112 -0.230 1.076 1.00 95.44 97 GLY A C 1
ATOM 734 O O . GLY A 1 97 ? -15.765 0.084 2.074 1.00 95.44 97 GLY A O 1
ATOM 735 N N . PHE A 1 98 ? -13.831 0.109 0.897 1.00 96.50 98 PHE A N 1
ATOM 736 C CA . PHE A 1 98 ? -13.040 0.884 1.854 1.00 96.50 98 PHE A CA 1
ATOM 737 C C . PHE A 1 98 ? -12.625 2.233 1.274 1.00 96.50 98 PHE A C 1
ATOM 739 O O . PHE A 1 98 ? -12.940 3.263 1.865 1.00 96.50 98 PHE A O 1
ATOM 746 N N . ASP A 1 99 ? -12.008 2.229 0.095 1.00 96.12 99 ASP A N 1
ATOM 747 C CA . ASP A 1 99 ? -11.549 3.453 -0.555 1.00 96.12 99 ASP A CA 1
ATOM 748 C C . ASP A 1 99 ? -12.688 4.152 -1.305 1.00 96.12 99 ASP A C 1
ATOM 750 O O . ASP A 1 99 ? -13.497 3.512 -1.991 1.00 96.12 99 ASP A O 1
ATOM 754 N N . LYS A 1 100 ? -12.733 5.484 -1.221 1.00 93.12 100 LYS A N 1
ATOM 755 C CA . LYS A 1 100 ? -13.676 6.306 -1.996 1.00 93.12 100 LYS A CA 1
ATOM 756 C C . LYS A 1 100 ? -13.148 6.576 -3.405 1.00 93.12 100 LYS A C 1
ATOM 758 O O . LYS A 1 100 ? -13.884 6.407 -4.379 1.00 93.12 100 LYS A O 1
ATOM 763 N N . GLY A 1 101 ? -11.883 6.966 -3.518 1.00 93.88 101 GLY A N 1
ATOM 764 C CA . GLY A 1 101 ? -11.167 7.243 -4.760 1.00 93.88 101 GLY A CA 1
ATOM 765 C C . GLY A 1 101 ? -10.036 6.255 -5.040 1.00 93.88 101 GLY A C 1
ATOM 766 O O . GLY A 1 101 ? -9.816 5.300 -4.303 1.00 93.88 1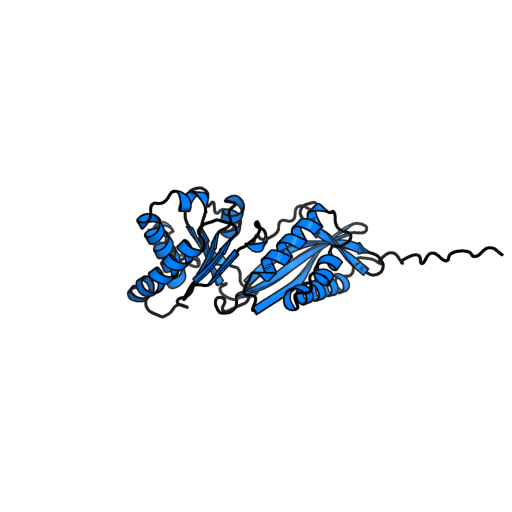01 GLY A O 1
ATOM 767 N N . HIS A 1 102 ? -9.321 6.480 -6.143 1.00 96.00 102 HIS A N 1
ATOM 768 C CA . HIS A 1 102 ? -8.094 5.737 -6.421 1.00 96.00 102 HIS A CA 1
ATOM 769 C C . HIS A 1 102 ? -6.927 6.353 -5.650 1.00 96.00 102 HIS A C 1
ATOM 771 O O . HIS A 1 102 ? -6.686 7.561 -5.734 1.00 96.00 102 HIS A O 1
ATOM 777 N N . VAL A 1 103 ? -6.175 5.498 -4.971 1.00 96.81 103 VAL A N 1
ATOM 778 C CA . VAL A 1 103 ? -4.850 5.801 -4.438 1.00 96.81 103 VAL A CA 1
ATOM 779 C C . VAL A 1 103 ? -3.826 5.735 -5.572 1.00 96.81 103 VAL A C 1
ATOM 781 O O . VAL A 1 103 ? -4.003 4.946 -6.501 1.00 96.81 103 VAL A O 1
ATOM 784 N N . ALA A 1 104 ? -2.767 6.542 -5.500 1.00 96.56 104 ALA A N 1
ATOM 785 C CA . ALA A 1 104 ? -1.626 6.498 -6.408 1.00 96.56 104 ALA A CA 1
ATOM 786 C C . ALA A 1 104 ? -0.297 6.222 -5.694 1.00 96.56 104 ALA A C 1
ATOM 788 O O . ALA A 1 104 ? -0.072 6.654 -4.560 1.00 96.56 104 ALA A O 1
ATOM 789 N N . ARG A 1 105 ? 0.593 5.517 -6.393 1.00 97.12 105 ARG A N 1
ATOM 790 C CA . ARG A 1 105 ? 1.996 5.291 -6.029 1.00 97.12 105 ARG A CA 1
ATOM 791 C C . ARG A 1 105 ? 2.882 5.519 -7.243 1.00 97.12 105 ARG A C 1
ATOM 793 O O . ARG A 1 105 ? 2.555 5.067 -8.339 1.00 97.12 105 ARG A O 1
ATOM 800 N N . THR A 1 106 ? 4.007 6.190 -7.046 1.00 97.62 106 THR A N 1
ATOM 801 C CA . THR A 1 106 ? 5.058 6.302 -8.056 1.00 97.62 106 THR A CA 1
ATOM 802 C C . THR A 1 106 ? 5.901 5.033 -8.058 1.00 97.62 106 THR A C 1
ATOM 804 O O . THR A 1 106 ? 6.364 4.598 -7.005 1.00 97.62 106 THR A O 1
ATOM 807 N N . ARG A 1 107 ? 6.140 4.466 -9.241 1.00 97.81 107 ARG A N 1
ATOM 808 C CA . ARG A 1 107 ? 7.138 3.411 -9.452 1.00 97.81 107 ARG A CA 1
ATOM 809 C C . ARG A 1 107 ? 8.057 3.774 -10.606 1.00 97.81 107 ARG A C 1
ATOM 811 O O . ARG A 1 107 ? 7.680 4.565 -11.473 1.00 97.81 107 ARG A O 1
ATOM 818 N N . TYR A 1 108 ? 9.231 3.169 -10.639 1.00 97.94 108 TYR A N 1
ATOM 819 C CA . TYR A 1 108 ? 10.192 3.308 -11.718 1.00 97.94 108 TYR A CA 1
ATOM 820 C C . TYR A 1 108 ? 10.518 1.937 -12.287 1.00 97.94 108 TYR A C 1
ATOM 822 O O . TYR A 1 108 ? 10.865 1.014 -11.555 1.00 97.94 108 TYR A O 1
ATOM 830 N N . LEU A 1 109 ? 10.406 1.808 -13.604 1.00 97.38 109 LEU A N 1
ATOM 831 C CA . LEU A 1 109 ? 10.688 0.567 -14.312 1.00 97.38 109 LEU A CA 1
ATOM 832 C C . LEU A 1 109 ? 11.739 0.816 -15.379 1.00 97.38 109 LEU A C 1
ATOM 834 O O . LEU A 1 109 ? 11.646 1.779 -16.140 1.00 97.38 109 LEU A O 1
ATOM 838 N N . THR A 1 110 ? 12.707 -0.085 -15.453 1.00 95.81 110 THR A N 1
ATOM 839 C CA . THR A 1 110 ? 13.682 -0.130 -16.536 1.00 95.81 110 THR A CA 1
ATOM 840 C C . THR A 1 110 ? 13.157 -1.057 -17.621 1.00 95.81 110 THR A C 1
ATOM 842 O O . THR A 1 110 ? 12.827 -2.214 -17.361 1.00 95.81 110 THR A O 1
ATOM 845 N N . PHE A 1 111 ? 13.070 -0.544 -18.840 1.00 94.88 111 PHE A N 1
ATOM 846 C CA . PHE A 1 111 ? 12.677 -1.255 -20.046 1.00 94.88 111 PHE A CA 1
ATOM 847 C C . PHE A 1 111 ? 13.903 -1.524 -20.920 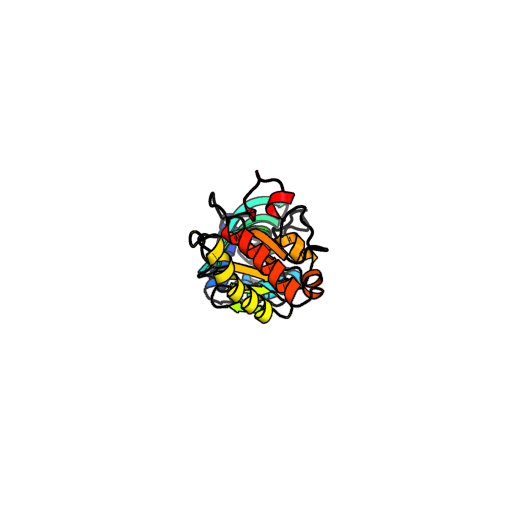1.00 94.88 111 PHE A C 1
ATOM 849 O O . PHE A 1 111 ? 14.798 -0.683 -21.009 1.00 94.88 111 PHE A O 1
ATOM 856 N N . ALA A 1 112 ? 13.916 -2.676 -21.588 1.00 91.75 112 ALA A N 1
ATOM 857 C CA . ALA A 1 112 ? 14.919 -3.055 -22.584 1.00 91.75 112 ALA A CA 1
ATOM 858 C C . ALA A 1 112 ? 14.257 -3.778 -23.780 1.00 91.75 112 ALA A C 1
ATOM 860 O O . ALA A 1 112 ? 13.172 -4.360 -23.613 1.00 91.75 112 ALA A O 1
ATOM 861 N N . PRO A 1 113 ? 14.882 -3.775 -24.973 1.00 86.81 113 PRO A N 1
ATOM 862 C CA . PRO A 1 113 ? 14.486 -4.587 -26.110 1.00 86.81 113 PRO A CA 1
ATOM 863 C C . PRO A 1 113 ? 14.328 -6.058 -25.723 1.00 86.81 113 PRO A C 1
ATOM 865 O O . PRO A 1 113 ? 15.239 -6.692 -25.197 1.00 86.81 113 PRO A O 1
ATOM 868 N N . GLY A 1 114 ? 13.155 -6.608 -26.004 1.00 79.06 114 GLY A N 1
ATOM 869 C CA . GLY A 1 114 ? 12.907 -8.040 -26.097 1.00 79.06 114 GLY A CA 1
ATOM 870 C C . GLY A 1 114 ? 12.748 -8.462 -27.558 1.00 79.06 114 GLY A C 1
ATOM 871 O O . GLY A 1 114 ? 12.872 -7.658 -28.484 1.00 79.06 114 GLY A O 1
ATOM 872 N N . SER A 1 115 ? 12.432 -9.736 -27.789 1.00 71.31 115 SER A N 1
ATOM 873 C CA . SER A 1 115 ? 12.149 -10.247 -29.133 1.00 71.31 115 SER A CA 1
ATOM 874 C C . SER A 1 115 ? 10.889 -9.591 -29.719 1.00 71.31 115 SER A C 1
ATOM 876 O O . SER A 1 115 ? 9.771 -10.003 -29.408 1.00 71.31 115 SER A O 1
ATOM 878 N N . GLY A 1 116 ? 11.066 -8.570 -30.562 1.00 71.25 116 GLY A N 1
ATOM 879 C CA . GLY A 1 116 ? 9.983 -7.898 -31.289 1.00 71.25 116 GLY A CA 1
ATOM 880 C C . GLY A 1 116 ? 9.162 -6.868 -30.497 1.00 71.25 116 GLY A C 1
ATOM 881 O O . GLY A 1 116 ? 8.226 -6.303 -31.056 1.00 71.25 116 GLY A O 1
ATOM 882 N N . THR A 1 117 ? 9.480 -6.599 -29.226 1.00 79.81 117 THR A N 1
ATOM 883 C CA . THR A 1 117 ? 8.839 -5.539 -28.420 1.00 79.81 117 THR A CA 1
ATOM 884 C C . THR A 1 117 ? 9.728 -5.121 -27.245 1.00 79.81 117 THR A C 1
ATOM 886 O O . THR A 1 117 ? 10.733 -5.769 -26.976 1.00 79.81 117 THR A O 1
ATOM 889 N N . TRP A 1 118 ? 9.367 -4.058 -26.527 1.00 87.81 118 TRP A N 1
ATOM 890 C CA . TRP A 1 118 ? 10.021 -3.660 -25.277 1.00 87.81 118 TRP A CA 1
ATOM 891 C C . TRP A 1 118 ? 9.483 -4.484 -24.097 1.00 87.81 118 TRP A C 1
ATOM 893 O O . TRP A 1 118 ? 8.286 -4.744 -24.005 1.00 87.81 118 TRP A O 1
ATOM 903 N N . THR A 1 119 ? 10.358 -4.891 -23.177 1.00 92.19 119 THR A N 1
ATOM 904 C CA . THR A 1 119 ? 9.996 -5.659 -21.969 1.00 92.19 119 THR A CA 1
ATOM 905 C C . THR A 1 119 ? 10.557 -4.996 -20.718 1.00 92.19 119 THR A C 1
ATOM 907 O O . THR A 1 119 ? 11.509 -4.220 -20.806 1.00 92.19 119 THR A O 1
ATOM 910 N N . ILE A 1 120 ? 9.972 -5.280 -19.552 1.00 95.62 120 ILE A N 1
ATOM 911 C CA . ILE A 1 120 ? 10.482 -4.760 -18.281 1.00 95.62 120 ILE A CA 1
ATOM 912 C C . ILE A 1 120 ? 11.699 -5.602 -17.887 1.00 95.62 120 ILE A C 1
ATOM 914 O O . ILE A 1 120 ? 11.590 -6.814 -17.706 1.00 95.62 120 ILE A O 1
ATOM 918 N N . ALA A 1 121 ? 12.844 -4.945 -17.743 1.00 95.06 121 ALA A N 1
ATOM 919 C CA . ALA A 1 121 ? 14.127 -5.541 -17.393 1.00 95.06 121 ALA A CA 1
ATOM 920 C C . ALA A 1 121 ? 14.501 -5.344 -15.912 1.00 95.06 121 ALA A C 1
ATOM 922 O O . ALA A 1 121 ? 15.380 -6.042 -15.414 1.00 95.06 121 ALA A O 1
ATOM 923 N N . GLY A 1 122 ? 13.839 -4.431 -15.196 1.00 95.81 122 GLY A N 1
ATOM 924 C CA . GLY A 1 122 ? 14.093 -4.192 -13.774 1.00 95.81 122 GLY A CA 1
ATOM 925 C C . GLY A 1 122 ? 13.334 -2.993 -13.209 1.00 95.81 122 GLY A C 1
ATOM 926 O O . GLY A 1 122 ? 12.448 -2.441 -13.865 1.00 95.81 122 GLY A O 1
ATOM 927 N N . ASP A 1 123 ? 13.700 -2.587 -11.994 1.00 95.56 123 ASP A N 1
ATOM 928 C CA . ASP A 1 123 ? 13.270 -1.327 -11.375 1.00 95.56 123 ASP A CA 1
ATOM 929 C C . ASP A 1 123 ? 14.220 -0.163 -11.731 1.00 95.56 123 ASP A C 1
ATOM 931 O O . ASP A 1 123 ? 15.119 -0.311 -12.561 1.00 95.56 123 ASP A O 1
ATOM 935 N N . GLY A 1 124 ? 13.996 1.016 -11.146 1.00 94.81 124 GLY A N 1
ATOM 936 C CA . GLY A 1 124 ? 14.827 2.210 -11.348 1.00 94.81 124 GLY A CA 1
ATOM 937 C C . GLY A 1 124 ? 16.017 2.371 -10.389 1.00 94.81 124 GLY A C 1
ATOM 938 O O . GLY A 1 124 ? 16.710 3.389 -10.474 1.00 94.81 124 GLY A O 1
ATOM 939 N N . THR A 1 125 ? 16.277 1.419 -9.486 1.00 93.88 125 THR A N 1
ATOM 940 C CA . THR A 1 125 ? 17.242 1.577 -8.377 1.00 93.88 125 THR A CA 1
ATOM 941 C C . THR A 1 125 ? 18.668 1.790 -8.874 1.00 93.88 125 THR A C 1
ATOM 943 O O . THR A 1 125 ? 19.369 2.672 -8.380 1.00 93.88 125 THR A O 1
ATOM 946 N N . SER A 1 126 ? 19.096 1.045 -9.901 1.00 90.75 126 SER A N 1
ATOM 947 C CA . SER A 1 126 ? 20.427 1.197 -10.519 1.00 90.75 126 SER A CA 1
ATOM 948 C C . SER A 1 126 ? 20.652 2.573 -11.153 1.00 90.75 126 SER A C 1
ATOM 950 O O . SER A 1 126 ? 21.788 2.938 -11.442 1.00 90.75 126 SER A O 1
ATOM 952 N N . HIS A 1 127 ? 19.579 3.339 -11.349 1.00 90.25 127 HIS A N 1
ATOM 953 C CA . HIS A 1 127 ? 19.589 4.690 -11.901 1.00 90.25 127 HIS A CA 1
ATOM 954 C C . HIS A 1 127 ? 19.299 5.764 -10.841 1.00 90.25 127 HIS A C 1
ATOM 956 O O . HIS A 1 127 ? 19.088 6.924 -11.185 1.00 90.25 127 HIS A O 1
ATOM 962 N N . GLY A 1 128 ? 19.292 5.397 -9.554 1.00 93.88 128 GLY A N 1
ATOM 963 C CA . GLY A 1 128 ? 19.087 6.324 -8.440 1.00 93.88 128 GLY A CA 1
ATOM 964 C C . GLY A 1 128 ? 17.629 6.716 -8.193 1.00 93.88 128 GLY A C 1
ATOM 965 O O . GLY A 1 128 ? 17.374 7.617 -7.394 1.00 93.88 128 GLY A O 1
ATOM 966 N N . PHE A 1 129 ? 16.667 6.054 -8.842 1.00 95.25 129 PHE A N 1
ATOM 967 C CA . PHE A 1 129 ? 15.249 6.274 -8.574 1.00 95.25 129 PHE A CA 1
ATOM 968 C C . PHE A 1 129 ? 14.745 5.337 -7.482 1.00 95.25 129 PHE A C 1
ATOM 970 O O . PHE A 1 129 ? 15.176 4.191 -7.374 1.00 95.25 129 PHE A O 1
ATOM 977 N N . LYS A 1 130 ? 13.804 5.832 -6.679 1.00 94.06 130 LYS A N 1
ATOM 978 C CA . LYS A 1 130 ? 13.196 5.091 -5.577 1.00 94.06 130 LYS A CA 1
ATOM 979 C C . LYS A 1 130 ? 11.684 5.100 -5.717 1.00 94.06 130 LYS A C 1
ATOM 981 O O . LYS A 1 130 ? 11.084 6.154 -5.914 1.00 94.06 130 LYS A O 1
ATOM 986 N N . ASP A 1 131 ? 11.098 3.925 -5.571 1.00 95.88 131 ASP A N 1
ATOM 987 C CA . ASP A 1 131 ? 9.657 3.724 -5.580 1.00 95.88 131 ASP A CA 1
ATOM 988 C C . ASP A 1 131 ? 8.974 4.231 -4.301 1.00 95.88 131 ASP A C 1
ATOM 990 O O . ASP A 1 131 ? 9.542 4.176 -3.206 1.00 95.88 131 ASP A O 1
ATOM 994 N N . ASP A 1 132 ? 7.709 4.638 -4.432 1.00 96.31 132 ASP A N 1
ATOM 995 C CA . ASP A 1 132 ? 6.822 4.811 -3.284 1.00 96.31 132 ASP A CA 1
ATOM 996 C C . ASP A 1 132 ? 6.419 3.428 -2.758 1.00 96.31 132 ASP A C 1
ATOM 998 O O . ASP A 1 132 ? 5.717 2.685 -3.449 1.00 96.31 132 ASP A O 1
ATOM 1002 N N . ALA A 1 133 ? 6.810 3.091 -1.528 1.00 95.00 133 ALA A N 1
ATOM 1003 C CA . ALA A 1 133 ? 6.458 1.815 -0.911 1.00 95.00 133 ALA A CA 1
ATOM 1004 C C . ALA A 1 133 ? 4.933 1.621 -0.788 1.00 95.00 133 ALA A C 1
ATOM 1006 O O . ALA A 1 133 ? 4.166 2.565 -0.566 1.00 95.00 133 ALA A O 1
ATOM 1007 N N . ASP A 1 134 ? 4.479 0.376 -0.916 1.00 97.38 134 ASP A N 1
ATOM 1008 C CA . ASP A 1 134 ? 3.117 -0.024 -0.561 1.00 97.38 134 ASP A CA 1
ATOM 1009 C C . ASP A 1 134 ? 3.103 -1.444 0.033 1.00 97.38 134 ASP A C 1
ATOM 1011 O O . ASP A 1 134 ? 4.088 -2.177 -0.032 1.00 97.38 134 ASP A O 1
ATOM 1015 N N . ILE A 1 135 ? 1.990 -1.844 0.646 1.00 97.75 135 ILE A N 1
ATOM 1016 C CA . ILE A 1 135 ? 1.901 -3.059 1.461 1.00 97.75 135 ILE A CA 1
ATOM 1017 C C . ILE A 1 135 ? 2.205 -4.334 0.663 1.00 97.75 135 ILE A C 1
ATOM 1019 O O . ILE A 1 135 ? 2.712 -5.302 1.220 1.00 97.75 135 ILE A O 1
ATOM 1023 N N . TRP A 1 136 ? 1.946 -4.343 -0.650 1.00 97.62 136 TRP A N 1
ATOM 1024 C CA . TRP A 1 136 ? 2.251 -5.485 -1.522 1.00 97.62 136 TRP A CA 1
ATOM 1025 C C . TRP A 1 136 ? 3.746 -5.687 -1.794 1.00 97.62 136 TRP A C 1
ATOM 1027 O O . TRP A 1 136 ? 4.098 -6.746 -2.319 1.00 97.62 136 TRP A O 1
ATOM 1037 N N . ASP A 1 137 ? 4.605 -4.733 -1.417 1.00 96.50 137 ASP A N 1
ATOM 1038 C CA . ASP A 1 137 ? 6.067 -4.863 -1.493 1.00 96.50 137 ASP A CA 1
ATOM 1039 C C . ASP A 1 137 ? 6.636 -5.740 -0.362 1.00 96.50 137 ASP A C 1
ATOM 1041 O O . ASP A 1 137 ? 7.785 -6.179 -0.439 1.00 96.50 137 ASP A O 1
ATOM 1045 N N . GLY A 1 138 ? 5.835 -6.009 0.676 1.00 95.38 138 GLY A N 1
ATOM 1046 C CA . GLY A 1 138 ? 6.211 -6.849 1.809 1.00 95.38 138 GLY A CA 1
ATOM 1047 C C . GLY A 1 138 ? 6.308 -8.343 1.484 1.00 95.38 138 GLY A C 1
ATOM 1048 O O . GLY A 1 138 ? 6.352 -8.783 0.327 1.00 95.38 138 GLY A O 1
ATOM 1049 N N . GLY A 1 139 ? 6.336 -9.154 2.540 1.00 96.69 139 GLY A N 1
ATOM 1050 C CA . GLY A 1 139 ? 6.287 -10.605 2.440 1.00 96.69 139 GLY A CA 1
ATOM 1051 C C . GLY A 1 139 ? 4.932 -11.135 1.946 1.00 96.69 139 GLY A C 1
ATOM 1052 O O . GLY A 1 139 ? 4.089 -10.388 1.440 1.00 96.69 139 GLY A O 1
ATOM 1053 N N . PRO A 1 140 ? 4.704 -12.456 2.047 1.00 98.00 140 PRO A N 1
ATOM 1054 C CA . PRO A 1 140 ? 3.444 -13.073 1.650 1.00 98.00 140 PRO A CA 1
ATOM 1055 C C . PRO A 1 140 ? 2.266 -12.533 2.473 1.00 98.00 140 PRO A C 1
ATOM 1057 O O . PRO A 1 140 ? 2.081 -12.892 3.633 1.00 98.00 140 PRO A O 1
ATOM 1060 N N . LEU A 1 141 ? 1.427 -11.708 1.849 1.00 98.00 141 LEU A N 1
ATOM 1061 C CA . LEU A 1 141 ? 0.351 -11.018 2.555 1.00 98.00 141 LEU A CA 1
ATOM 1062 C C . LEU A 1 141 ? -0.785 -11.947 2.983 1.00 98.00 141 LEU A C 1
ATOM 1064 O O . LEU A 1 141 ? -1.035 -12.994 2.388 1.00 98.00 141 LEU A O 1
ATOM 1068 N N . THR A 1 142 ? -1.541 -11.496 3.971 1.00 98.44 142 THR A N 1
ATOM 1069 C CA . THR A 1 142 ? -2.891 -11.938 4.307 1.00 98.44 142 THR A CA 1
ATOM 1070 C C . THR A 1 142 ? -3.781 -10.701 4.410 1.00 98.44 142 THR A C 1
ATOM 1072 O O . THR A 1 142 ? -3.348 -9.657 4.895 1.00 98.44 142 THR A O 1
ATOM 1075 N N . ALA A 1 143 ? -5.029 -10.810 3.954 1.00 98.44 143 ALA A N 1
ATOM 1076 C CA . ALA A 1 143 ? -6.041 -9.774 4.121 1.00 98.44 143 ALA A CA 1
ATOM 1077 C C . ALA A 1 143 ? -7.184 -10.316 4.986 1.00 98.44 143 ALA A C 1
ATOM 1079 O O . ALA A 1 143 ? -7.830 -11.302 4.631 1.00 98.44 143 ALA A O 1
ATOM 1080 N N . VAL A 1 144 ? -7.438 -9.671 6.121 1.00 98.75 144 VAL A N 1
ATOM 1081 C CA . VAL A 1 144 ? -8.541 -9.992 7.027 1.00 98.75 144 VAL A CA 1
ATOM 1082 C C . VAL A 1 144 ? -9.588 -8.896 6.925 1.00 98.75 144 VAL A C 1
ATOM 1084 O O . VAL A 1 144 ? -9.340 -7.743 7.277 1.00 98.75 144 VAL A O 1
ATOM 1087 N N . LYS A 1 145 ? -10.774 -9.263 6.445 1.00 98.56 145 LYS A N 1
ATOM 1088 C CA . LYS A 1 145 ? -11.931 -8.372 6.399 1.00 98.56 145 LYS A CA 1
ATOM 1089 C C . LYS A 1 145 ? -12.779 -8.564 7.656 1.00 98.56 145 LYS A C 1
ATOM 1091 O O . LYS A 1 145 ? -13.312 -9.650 7.875 1.00 98.56 145 LYS A O 1
ATOM 1096 N N . GLY A 1 146 ? -12.899 -7.506 8.448 1.00 98.31 146 GLY A N 1
ATOM 1097 C CA . GLY A 1 146 ? -13.838 -7.393 9.557 1.00 98.31 146 GLY A CA 1
ATOM 1098 C C . GLY A 1 146 ? -15.190 -6.819 9.121 1.00 98.31 146 GLY A C 1
ATOM 1099 O O . GLY A 1 146 ? -15.496 -6.693 7.931 1.00 98.31 146 GLY A O 1
ATOM 1100 N N . ARG A 1 147 ? -16.010 -6.441 10.103 1.00 97.88 147 ARG A N 1
ATOM 1101 C CA . ARG A 1 147 ? -17.288 -5.738 9.912 1.00 97.88 147 ARG A CA 1
ATOM 1102 C C . ARG A 1 147 ? -17.077 -4.331 9.350 1.00 97.88 147 ARG A C 1
ATOM 1104 O O . ARG A 1 147 ? -17.788 -3.936 8.427 1.00 97.88 147 ARG A O 1
ATOM 1111 N N . SER A 1 148 ? -16.099 -3.605 9.891 1.00 97.81 148 SER A N 1
ATOM 1112 C CA . SER A 1 148 ? -15.765 -2.225 9.514 1.00 97.81 148 SER A CA 1
ATOM 1113 C C . SER A 1 148 ? -14.285 -2.042 9.169 1.00 97.81 148 SER A C 1
ATOM 1115 O O . SER A 1 148 ? -13.892 -0.974 8.705 1.00 97.81 148 SER A O 1
ATOM 1117 N N . SER A 1 149 ? -13.457 -3.064 9.359 1.00 98.62 149 SER A N 1
ATOM 1118 C CA . SER A 1 149 ? -12.017 -3.012 9.120 1.00 98.62 149 SER A CA 1
ATOM 1119 C C . SER A 1 149 ? -11.564 -3.891 7.950 1.00 98.62 149 SER A C 1
ATOM 1121 O O . SER A 1 149 ? -12.170 -4.916 7.628 1.00 98.62 149 SER A O 1
ATOM 1123 N N . LEU A 1 150 ? -10.469 -3.486 7.312 1.00 98.88 150 LEU A N 1
ATOM 1124 C CA . LEU A 1 150 ? -9.667 -4.312 6.414 1.00 98.88 150 LEU A CA 1
ATOM 1125 C C . LEU A 1 150 ? -8.223 -4.259 6.894 1.00 98.88 150 LEU A C 1
ATOM 1127 O O . LEU A 1 150 ? -7.586 -3.215 6.804 1.00 98.88 150 LEU A O 1
ATOM 1131 N N . VAL A 1 151 ? -7.714 -5.375 7.402 1.00 98.88 151 VAL A N 1
ATOM 1132 C CA . VAL A 1 151 ? -6.342 -5.485 7.905 1.00 98.88 151 VAL A CA 1
ATOM 1133 C C . VAL A 1 151 ? -5.515 -6.278 6.903 1.00 98.88 151 VAL A C 1
ATOM 1135 O O . VAL A 1 151 ? -5.855 -7.418 6.592 1.00 98.88 151 VAL A O 1
ATOM 1138 N N . ILE A 1 152 ? -4.451 -5.679 6.378 1.00 98.88 152 ILE A N 1
ATOM 1139 C CA . ILE A 1 152 ? -3.598 -6.249 5.331 1.00 98.88 152 ILE A CA 1
ATOM 1140 C C . ILE A 1 152 ? -2.166 -6.290 5.847 1.00 98.88 152 ILE A C 1
ATOM 1142 O O . ILE A 1 152 ? -1.641 -5.265 6.269 1.00 98.88 152 ILE A O 1
ATOM 1146 N N . GLY A 1 153 ? -1.513 -7.442 5.785 1.00 98.38 153 GLY A N 1
ATOM 1147 C CA . GLY A 1 153 ? -0.136 -7.555 6.248 1.00 98.38 153 GLY A CA 1
ATOM 1148 C C . GLY A 1 153 ? 0.435 -8.956 6.125 1.00 98.38 153 GLY A C 1
ATOM 1149 O O . GLY A 1 153 ? -0.288 -9.911 5.855 1.00 98.38 153 GLY A O 1
ATOM 1150 N N . ASP A 1 154 ? 1.736 -9.074 6.327 1.00 97.81 154 ASP A N 1
ATOM 1151 C CA . ASP A 1 154 ? 2.480 -10.327 6.484 1.00 97.81 154 ASP A CA 1
ATOM 1152 C C . ASP A 1 154 ? 2.899 -10.573 7.947 1.00 97.81 154 ASP A C 1
ATOM 1154 O O . ASP A 1 154 ? 3.464 -11.619 8.268 1.00 97.81 154 ASP A O 1
ATOM 1158 N N . ALA A 1 155 ? 2.573 -9.652 8.861 1.00 96.88 155 ALA A N 1
ATOM 1159 C CA . ALA A 1 155 ? 2.706 -9.865 10.296 1.00 96.88 155 ALA A CA 1
ATOM 1160 C C . ALA A 1 155 ? 1.659 -10.853 10.849 1.00 96.88 155 ALA A C 1
ATOM 1162 O O . ALA A 1 155 ? 0.607 -11.118 10.260 1.00 96.88 155 ALA A O 1
ATOM 1163 N N . THR A 1 156 ? 1.923 -11.376 12.045 1.00 94.75 156 THR A N 1
ATOM 1164 C CA . THR A 1 156 ? 0.984 -12.243 12.766 1.00 94.75 156 THR A CA 1
ATOM 1165 C C . THR A 1 156 ? -0.109 -11.432 13.475 1.00 94.75 156 THR A C 1
ATOM 1167 O O . THR A 1 156 ? -0.018 -10.219 13.645 1.00 94.75 156 THR A O 1
ATOM 1170 N N . GLY A 1 157 ? -1.187 -12.100 13.901 1.00 95.75 157 GLY A N 1
ATOM 1171 C CA . GLY A 1 157 ? -2.212 -11.473 14.748 1.00 95.75 157 GLY A CA 1
ATOM 1172 C C . GLY A 1 157 ? -3.203 -10.541 14.035 1.00 95.75 157 GLY A C 1
ATOM 1173 O O . GLY A 1 157 ? -3.988 -9.881 14.716 1.00 95.75 157 GLY A O 1
ATOM 1174 N N . LEU A 1 158 ? -3.242 -10.523 12.695 1.00 98.25 158 LEU A N 1
ATOM 1175 C CA . LEU A 1 158 ? -4.113 -9.624 11.915 1.00 98.25 158 LEU A CA 1
ATOM 1176 C C . LEU A 1 158 ? -5.594 -9.705 12.302 1.00 98.25 158 LEU A C 1
ATOM 1178 O O . LEU A 1 158 ? -6.268 -8.681 12.384 1.00 98.25 158 LEU A O 1
ATOM 1182 N N . LYS A 1 159 ? -6.106 -10.909 12.591 1.00 98.44 159 LYS A N 1
ATOM 1183 C CA . LYS A 1 159 ? -7.491 -11.083 13.052 1.00 98.44 159 LYS A CA 1
ATOM 1184 C C . LYS A 1 159 ? -7.756 -10.370 14.381 1.00 98.44 159 LYS A C 1
ATOM 1186 O O . LYS A 1 159 ? -8.790 -9.730 14.519 1.00 98.44 159 LYS A O 1
ATOM 1191 N N . GLY A 1 160 ? -6.822 -10.441 15.327 1.00 98.19 160 GLY A N 1
ATOM 1192 C CA . GLY A 1 160 ? -6.955 -9.739 16.603 1.00 98.19 160 GLY A CA 1
ATOM 1193 C C . GLY A 1 160 ? -6.951 -8.219 16.431 1.00 98.19 160 GLY A C 1
ATOM 1194 O O . GLY A 1 160 ? -7.686 -7.529 17.129 1.00 98.19 160 GLY A O 1
ATOM 1195 N N . ILE A 1 161 ? -6.176 -7.696 15.476 1.00 98.56 161 ILE A N 1
ATOM 1196 C CA . ILE A 1 161 ? -6.199 -6.269 15.113 1.00 98.56 161 ILE A CA 1
ATOM 1197 C C . ILE A 1 161 ? -7.559 -5.896 14.501 1.00 98.56 161 ILE A C 1
ATOM 1199 O O . ILE A 1 161 ? -8.153 -4.899 14.908 1.00 98.56 161 ILE A O 1
ATOM 1203 N N . ALA A 1 162 ? -8.085 -6.713 13.582 1.00 98.81 162 ALA A N 1
ATOM 1204 C CA . ALA A 1 162 ? -9.389 -6.486 12.955 1.00 98.81 162 ALA A CA 1
ATOM 1205 C C . ALA A 1 162 ? -10.529 -6.465 13.987 1.00 98.81 162 ALA A C 1
ATOM 1207 O O . ALA A 1 162 ? -11.346 -5.546 13.986 1.00 98.81 162 ALA A O 1
ATOM 1208 N N . ASP A 1 163 ? -10.546 -7.431 14.912 1.00 98.75 163 ASP A N 1
ATOM 1209 C CA . ASP A 1 163 ? -11.567 -7.523 15.961 1.00 98.75 163 ASP A CA 1
ATOM 1210 C C . ASP A 1 163 ? -11.550 -6.284 16.884 1.00 98.75 163 ASP A C 1
ATOM 1212 O O . ASP A 1 163 ? -12.611 -5.770 17.244 1.00 98.75 163 ASP A O 1
ATOM 1216 N N . ARG A 1 164 ? -10.358 -5.763 17.222 1.00 98.69 164 ARG A N 1
ATOM 1217 C CA . ARG A 1 164 ? -10.192 -4.538 18.029 1.00 98.69 164 ARG A CA 1
ATOM 1218 C C . ARG A 1 164 ? -10.659 -3.290 17.288 1.00 98.69 164 ARG A C 1
ATOM 1220 O O . ARG A 1 164 ? -11.427 -2.508 17.841 1.00 98.69 164 ARG A O 1
ATOM 1227 N N . LEU A 1 165 ? -10.262 -3.126 16.025 1.00 98.69 165 LEU A N 1
ATOM 1228 C CA . LEU A 1 165 ? -10.722 -2.007 15.195 1.00 98.69 165 LEU A CA 1
ATOM 1229 C C . LEU A 1 165 ? -12.247 -2.029 15.031 1.00 98.69 165 LEU A C 1
ATOM 1231 O O . LEU A 1 165 ? -12.903 -1.004 15.198 1.00 98.69 165 LEU A O 1
ATOM 1235 N N . ASP A 1 166 ? -12.835 -3.198 14.778 1.00 98.81 166 ASP A N 1
ATOM 1236 C CA . ASP A 1 166 ? -14.285 -3.355 14.654 1.00 98.81 166 ASP A CA 1
ATOM 1237 C C . ASP A 1 166 ? -15.048 -3.050 15.956 1.00 98.81 166 ASP A C 1
ATOM 1239 O O . ASP A 1 166 ? -16.224 -2.675 15.901 1.00 98.81 166 ASP A O 1
ATOM 1243 N N . ALA A 1 167 ? -14.423 -3.250 17.120 1.00 98.69 167 ALA A N 1
ATOM 1244 C CA . ALA A 1 167 ? -14.973 -2.866 18.419 1.00 98.69 167 ALA A CA 1
ATOM 1245 C C . ALA A 1 167 ? -14.820 -1.358 18.691 1.00 98.69 167 ALA A C 1
ATOM 1247 O O . ALA A 1 167 ? -15.717 -0.751 19.276 1.00 98.69 167 ALA A O 1
ATOM 1248 N N . ALA A 1 168 ? -13.734 -0.741 18.219 1.00 98.50 168 ALA A N 1
ATOM 1249 C CA . ALA A 1 168 ? -13.463 0.684 18.395 1.00 98.50 168 ALA A CA 1
ATOM 1250 C C . ALA A 1 168 ? -14.355 1.589 17.522 1.00 98.50 168 ALA A C 1
ATOM 1252 O O . ALA A 1 168 ? -14.738 2.674 17.956 1.00 98.50 168 ALA A O 1
ATOM 1253 N N . VAL A 1 169 ? -14.751 1.154 16.317 1.00 98.62 169 VAL A N 1
ATOM 1254 C CA . VAL A 1 169 ? -15.601 1.946 15.397 1.00 98.62 169 VAL A CA 1
ATOM 1255 C C . VAL A 1 169 ? -16.871 2.517 16.049 1.00 98.62 169 VAL A C 1
ATOM 1257 O O . VAL A 1 169 ? -17.090 3.728 15.920 1.00 98.62 169 VAL A O 1
ATOM 1260 N N . PRO A 1 170 ? -17.731 1.730 16.729 1.00 98.44 170 PRO A N 1
ATOM 1261 C CA . PRO A 1 170 ? -18.911 2.286 17.390 1.00 98.44 170 PRO A CA 1
ATOM 1262 C C . PRO A 1 170 ? -18.563 3.229 18.550 1.00 98.44 170 PRO A C 1
ATOM 1264 O O . PRO A 1 170 ? -19.277 4.212 18.738 1.00 98.44 170 PRO A O 1
ATOM 1267 N N . VAL A 1 171 ? -17.467 2.983 19.279 1.00 98.25 171 VAL A N 1
ATOM 1268 C CA . VAL A 1 171 ? -17.002 3.851 20.377 1.00 98.25 171 VAL A CA 1
ATOM 1269 C C . VAL A 1 171 ? -16.601 5.222 19.839 1.00 98.25 171 VAL A C 1
ATOM 1271 O O . VAL A 1 171 ? -17.164 6.232 20.255 1.00 98.25 171 VAL A O 1
ATOM 1274 N N . VAL A 1 172 ? -15.707 5.256 18.845 1.00 98.19 172 VAL A N 1
ATOM 1275 C CA . VAL A 1 172 ? -15.264 6.498 18.194 1.00 98.19 172 VAL A CA 1
ATOM 1276 C C . VAL A 1 172 ? -16.454 7.228 17.574 1.00 98.19 172 VAL A C 1
ATOM 1278 O O . VAL A 1 172 ? -16.626 8.421 17.803 1.00 98.19 172 VAL A O 1
ATOM 1281 N N . THR A 1 173 ? -17.335 6.512 16.866 1.00 98.25 173 THR A N 1
ATOM 1282 C CA . THR A 1 173 ? -18.566 7.086 16.288 1.00 98.25 173 THR A CA 1
ATOM 1283 C C . THR A 1 173 ? -19.447 7.755 17.346 1.00 98.25 173 THR A C 1
ATOM 1285 O O . THR A 1 173 ? -20.030 8.801 17.070 1.00 98.25 173 THR A O 1
ATOM 1288 N N . GLY A 1 174 ? -19.578 7.163 18.536 1.00 98.19 174 GLY A N 1
ATOM 1289 C CA . GLY A 1 174 ? -20.382 7.729 19.621 1.00 98.19 174 GLY A CA 1
ATOM 1290 C C . GLY A 1 174 ? -19.870 9.086 20.108 1.00 98.19 174 GLY A C 1
ATOM 1291 O O . GLY A 1 174 ? -20.671 9.906 20.546 1.00 98.19 174 GLY A O 1
ATOM 1292 N N . VAL A 1 175 ? -18.563 9.335 19.977 1.00 97.31 175 VAL A N 1
ATOM 1293 C CA . VAL A 1 175 ? -17.905 10.578 20.400 1.00 97.31 175 VAL A CA 1
ATOM 1294 C C . VAL A 1 175 ? -17.856 11.603 19.267 1.00 97.31 175 VAL A C 1
ATOM 1296 O O . VAL A 1 175 ? -18.285 12.739 19.439 1.00 97.31 175 VAL A O 1
ATOM 1299 N N . VAL A 1 176 ? -17.346 11.212 18.096 1.00 95.50 176 VAL A N 1
ATOM 1300 C CA . VAL A 1 176 ? -17.080 12.141 16.977 1.00 95.50 176 VAL A CA 1
ATOM 1301 C C . VAL A 1 176 ? -18.268 12.298 16.022 1.00 95.50 176 VAL A C 1
ATOM 1303 O O . VAL A 1 176 ? -18.263 13.155 15.140 1.00 95.50 176 VAL A O 1
ATOM 1306 N N . GLY A 1 177 ? -19.296 11.460 16.167 1.00 96.88 177 GLY A N 1
ATOM 1307 C CA . GLY A 1 177 ? -20.455 11.409 15.285 1.00 96.88 177 GLY A CA 1
ATOM 1308 C C . GLY A 1 177 ? -20.268 10.517 14.049 1.00 96.88 177 GLY A C 1
ATOM 1309 O O . GLY A 1 177 ? -19.294 9.780 13.891 1.00 96.88 177 GLY A O 1
ATOM 1310 N N . ARG A 1 178 ? -21.258 10.565 13.145 1.00 96.38 178 ARG A N 1
ATOM 1311 C CA . ARG A 1 178 ? -21.386 9.674 11.968 1.00 96.38 178 ARG A CA 1
ATOM 1312 C C . ARG A 1 178 ? -20.896 10.288 10.647 1.00 96.38 178 ARG A C 1
ATOM 1314 O O . ARG A 1 178 ? -21.167 9.740 9.587 1.00 96.38 178 ARG A O 1
ATOM 1321 N N . GLY A 1 179 ? -20.208 11.430 10.687 1.00 94.19 179 GLY A N 1
ATOM 1322 C CA . GLY A 1 179 ? -19.789 12.169 9.483 1.00 94.19 179 GLY A CA 1
ATOM 1323 C C . GLY A 1 179 ? -18.651 11.526 8.674 1.00 94.19 179 GLY A C 1
ATOM 1324 O O . GLY A 1 179 ? -18.335 11.990 7.579 1.00 94.19 179 GLY A O 1
ATOM 1325 N N . TRP A 1 180 ? -18.032 10.465 9.190 1.00 94.25 180 TRP A N 1
ATOM 1326 C CA . TRP A 1 180 ? -16.924 9.744 8.564 1.00 94.25 180 TRP A CA 1
ATOM 1327 C C . TRP A 1 180 ? -17.385 8.395 7.994 1.00 94.25 180 TRP A C 1
ATOM 1329 O O . TRP A 1 180 ? -18.533 7.994 8.154 1.00 94.25 180 TRP A O 1
ATOM 1339 N N . ALA A 1 181 ? -16.504 7.677 7.294 1.00 94.25 181 ALA A N 1
ATOM 1340 C CA . ALA A 1 181 ? -16.880 6.438 6.602 1.00 94.25 181 ALA A CA 1
ATOM 1341 C C . ALA A 1 181 ? -17.238 5.270 7.542 1.00 94.25 181 ALA A C 1
ATOM 1343 O O . ALA A 1 181 ? -17.800 4.279 7.077 1.00 94.25 181 ALA A O 1
ATOM 1344 N N . GLN A 1 182 ? -16.890 5.373 8.831 1.00 96.88 182 GLN A N 1
ATOM 1345 C CA . GLN A 1 182 ? -17.055 4.314 9.834 1.00 96.88 182 GLN A CA 1
ATOM 1346 C C . GLN A 1 182 ? -16.388 2.995 9.416 1.00 96.88 182 GLN A C 1
ATOM 1348 O O . GLN A 1 182 ? -16.873 1.897 9.711 1.00 96.88 182 GLN A O 1
ATOM 1353 N N . ARG A 1 183 ? -15.285 3.125 8.674 1.00 97.38 183 ARG A N 1
ATOM 1354 C CA . ARG A 1 183 ? -14.462 2.040 8.149 1.00 97.38 183 ARG A CA 1
ATOM 1355 C C . ARG A 1 183 ? -12.997 2.436 8.186 1.00 97.38 183 ARG A C 1
ATOM 1357 O O . ARG A 1 183 ? -12.684 3.622 8.116 1.00 97.38 183 ARG A O 1
ATOM 1364 N N . VAL A 1 184 ? -12.122 1.442 8.261 1.00 98.25 184 VAL A N 1
ATOM 1365 C CA . VAL A 1 184 ? -10.672 1.641 8.355 1.00 98.25 184 VAL A CA 1
ATOM 1366 C C . VAL A 1 184 ? -9.915 0.570 7.577 1.00 98.25 184 VAL A C 1
ATOM 1368 O O . VAL A 1 184 ? -10.310 -0.597 7.562 1.00 98.25 184 VAL A O 1
ATOM 1371 N N . VAL A 1 185 ? -8.815 0.970 6.942 1.00 98.75 185 VAL A N 1
ATOM 1372 C CA . VAL A 1 185 ? -7.820 0.056 6.373 1.00 98.75 185 VAL A CA 1
ATOM 1373 C C . VAL A 1 185 ? -6.571 0.128 7.240 1.00 98.75 185 VAL A C 1
ATOM 1375 O O . VAL A 1 185 ? -6.010 1.210 7.401 1.00 98.75 185 VAL A O 1
ATOM 1378 N N . ALA A 1 186 ? -6.133 -1.008 7.778 1.00 98.75 186 ALA A N 1
ATOM 1379 C CA . ALA A 1 186 ? -4.896 -1.116 8.538 1.00 98.75 186 ALA A CA 1
ATOM 1380 C C . ALA A 1 186 ? -3.844 -1.913 7.755 1.00 98.75 186 ALA A C 1
ATOM 1382 O O . ALA A 1 186 ? -4.138 -2.996 7.249 1.00 98.75 186 ALA A O 1
ATOM 1383 N N . LEU A 1 187 ? -2.629 -1.380 7.658 1.00 98.75 187 LEU A N 1
ATOM 1384 C CA . LEU A 1 187 ? -1.476 -2.004 7.016 1.00 98.75 187 LEU A CA 1
ATOM 1385 C C . LEU A 1 187 ? -0.512 -2.480 8.107 1.00 98.75 187 LEU A C 1
ATOM 1387 O O . LEU A 1 187 ? -0.100 -1.691 8.952 1.00 98.75 187 LEU A O 1
ATOM 1391 N N . VAL A 1 188 ? -0.177 -3.767 8.106 1.00 98.44 188 VAL A N 1
ATOM 1392 C CA . VAL A 1 188 ? 0.573 -4.432 9.181 1.00 98.44 188 VAL A CA 1
ATOM 1393 C C . VAL A 1 188 ? 1.749 -5.214 8.579 1.00 98.44 188 VAL A C 1
ATOM 1395 O O . VAL A 1 188 ? 1.724 -6.450 8.552 1.00 98.44 188 VAL A O 1
ATOM 1398 N N . PRO A 1 189 ? 2.752 -4.522 8.009 1.00 97.94 189 PRO A N 1
ATOM 1399 C CA . PRO A 1 189 ? 3.939 -5.199 7.503 1.00 97.94 189 PRO A CA 1
ATOM 1400 C C . PRO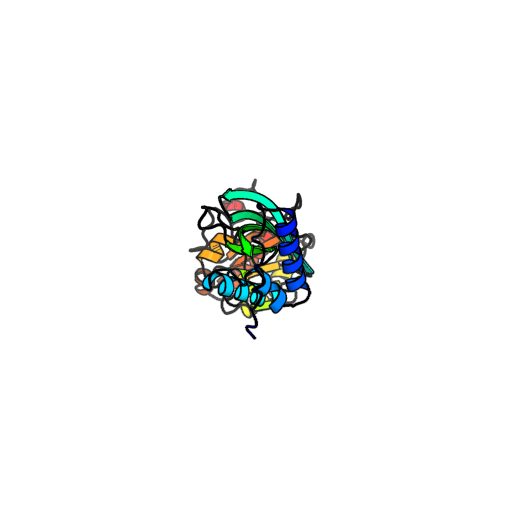 A 1 189 ? 4.695 -5.869 8.659 1.00 97.94 189 PRO A C 1
ATOM 1402 O O . PRO A 1 189 ? 4.677 -5.362 9.775 1.00 97.94 189 PRO A O 1
ATOM 1405 N N . ALA A 1 190 ? 5.368 -6.991 8.412 1.00 96.44 190 ALA A N 1
ATOM 1406 C CA . ALA A 1 190 ? 6.249 -7.643 9.384 1.00 96.44 190 ALA A CA 1
ATOM 1407 C C . ALA A 1 190 ? 7.593 -6.907 9.542 1.00 96.44 190 ALA A C 1
ATOM 1409 O O . ALA A 1 190 ? 8.240 -7.016 10.584 1.00 96.44 190 ALA A O 1
ATOM 1410 N N . ASP A 1 191 ? 7.995 -6.156 8.516 1.00 94.62 191 ASP A N 1
ATOM 1411 C CA . ASP A 1 191 ? 9.203 -5.337 8.493 1.00 94.62 191 ASP A CA 1
ATOM 1412 C C . ASP A 1 191 ? 8.912 -3.894 8.940 1.00 94.62 191 ASP A C 1
ATOM 1414 O O . ASP A 1 191 ? 8.094 -3.187 8.342 1.00 94.62 191 ASP A O 1
ATOM 1418 N N . THR A 1 192 ? 9.617 -3.439 9.976 1.00 92.56 192 THR A N 1
ATOM 1419 C CA . THR A 1 192 ? 9.516 -2.069 10.492 1.00 92.56 192 THR A CA 1
ATOM 1420 C C . THR A 1 192 ? 10.003 -1.032 9.478 1.00 92.56 192 THR A C 1
ATOM 1422 O O . THR A 1 192 ? 9.449 0.065 9.423 1.00 92.56 192 THR A O 1
ATOM 1425 N N . ALA A 1 193 ? 10.985 -1.358 8.627 1.00 93.38 193 ALA A N 1
ATOM 1426 C CA . ALA A 1 193 ? 11.450 -0.425 7.601 1.00 93.38 193 ALA A CA 1
ATOM 1427 C C . ALA A 1 193 ? 10.359 -0.170 6.550 1.00 93.38 193 ALA A C 1
ATOM 1429 O O . ALA A 1 193 ? 10.116 0.982 6.177 1.00 93.38 193 ALA A O 1
ATOM 1430 N N . LEU A 1 194 ? 9.640 -1.220 6.135 1.00 95.50 194 LEU A N 1
ATOM 1431 C CA . LEU A 1 194 ? 8.444 -1.075 5.307 1.00 95.50 194 LEU A CA 1
ATOM 1432 C C . LEU A 1 194 ? 7.339 -0.299 6.035 1.00 95.50 194 LEU A C 1
ATOM 1434 O O . LEU A 1 194 ? 6.716 0.561 5.418 1.00 95.50 194 LEU A O 1
ATOM 1438 N N . ALA A 1 195 ? 7.120 -0.534 7.334 1.00 95.12 195 ALA A N 1
ATOM 1439 C CA . ALA A 1 195 ? 6.164 0.249 8.120 1.00 95.12 195 ALA A CA 1
ATOM 1440 C C . ALA A 1 195 ? 6.480 1.754 8.032 1.00 95.12 195 ALA A C 1
ATOM 1442 O O . ALA A 1 195 ? 5.630 2.538 7.607 1.00 95.12 195 ALA A O 1
ATOM 1443 N N . SER A 1 196 ? 7.719 2.148 8.339 1.00 92.88 196 SER A N 1
ATOM 1444 C CA . SER A 1 196 ? 8.192 3.538 8.246 1.00 92.88 196 SER A CA 1
ATOM 1445 C C . SER A 1 196 ? 8.054 4.105 6.827 1.00 92.88 196 SER A C 1
ATOM 1447 O O . SER A 1 196 ? 7.595 5.231 6.645 1.00 92.88 196 SER A O 1
ATOM 1449 N N . ALA A 1 197 ? 8.362 3.313 5.795 1.00 94.12 197 ALA A N 1
ATOM 1450 C CA . ALA A 1 197 ? 8.188 3.734 4.406 1.00 94.12 197 ALA A CA 1
ATOM 1451 C C . ALA A 1 197 ? 6.711 3.977 4.031 1.00 94.12 197 ALA A C 1
ATOM 1453 O O . ALA A 1 197 ? 6.426 4.907 3.276 1.00 94.12 197 ALA A O 1
ATOM 1454 N N . LEU A 1 198 ? 5.778 3.184 4.573 1.00 95.00 198 LEU A N 1
ATOM 1455 C CA . LEU A 1 198 ? 4.332 3.361 4.383 1.00 95.00 198 LEU A CA 1
ATOM 1456 C C . LEU A 1 198 ? 3.781 4.594 5.106 1.00 95.00 198 LEU A C 1
ATOM 1458 O O . LEU A 1 198 ? 2.838 5.213 4.612 1.00 95.00 198 LEU A O 1
ATOM 1462 N N . ALA A 1 199 ? 4.346 4.944 6.265 1.00 90.88 199 ALA A N 1
ATOM 1463 C CA . ALA A 1 199 ? 3.987 6.161 6.993 1.00 90.88 199 ALA A CA 1
ATOM 1464 C C . ALA A 1 199 ? 4.345 7.428 6.202 1.00 90.88 199 ALA A C 1
ATOM 1466 O O . ALA A 1 199 ? 3.613 8.418 6.252 1.00 90.88 199 ALA A O 1
ATOM 1467 N N . GLY A 1 200 ? 5.432 7.363 5.431 1.00 87.00 200 GLY A N 1
ATOM 1468 C CA . GLY A 1 200 ? 5.862 8.399 4.502 1.00 87.00 200 GLY A CA 1
ATOM 1469 C C . GLY A 1 200 ? 7.241 8.977 4.837 1.00 87.00 200 GLY A C 1
ATOM 1470 O O . GLY A 1 200 ? 7.889 8.575 5.805 1.00 87.00 200 GLY A O 1
ATOM 1471 N N . PRO A 1 201 ? 7.734 9.925 4.022 1.00 80.75 201 PRO A N 1
ATOM 1472 C CA . PRO A 1 201 ? 9.071 10.485 4.186 1.00 80.75 201 PRO A CA 1
ATOM 1473 C C . PRO A 1 201 ? 9.284 11.119 5.567 1.00 80.75 201 PRO A C 1
ATOM 1475 O O . PRO A 1 201 ? 8.479 11.933 6.015 1.00 80.75 201 PRO A O 1
ATOM 1478 N N . GLY A 1 202 ? 10.399 10.775 6.217 1.00 76.56 202 GLY A N 1
ATOM 1479 C CA . GLY A 1 202 ? 10.792 11.342 7.511 1.00 76.56 202 GLY A CA 1
ATOM 1480 C C . GLY A 1 202 ? 10.026 10.799 8.722 1.00 76.56 202 GLY A C 1
ATOM 1481 O O . GLY A 1 202 ? 10.270 11.267 9.829 1.00 76.56 202 GLY A O 1
ATOM 1482 N N . GLN A 1 203 ? 9.131 9.826 8.535 1.00 81.50 203 GLN A N 1
ATOM 1483 C CA . GLN A 1 203 ? 8.455 9.127 9.627 1.00 81.50 203 GLN A CA 1
ATOM 1484 C C . GLN A 1 203 ? 9.251 7.874 10.022 1.00 81.50 203 GLN A C 1
ATOM 1486 O O . GLN A 1 203 ? 9.701 7.127 9.152 1.00 81.50 203 GLN A O 1
ATOM 1491 N N . SER A 1 204 ? 9.409 7.635 11.327 1.00 85.00 204 SER A N 1
ATOM 1492 C CA . SER A 1 204 ? 9.914 6.364 11.862 1.00 85.00 204 SER A CA 1
ATOM 1493 C C . SER A 1 204 ? 8.859 5.726 12.758 1.00 85.00 204 SER A C 1
ATOM 1495 O O . SER A 1 204 ? 8.285 6.373 13.630 1.00 85.00 204 SER A O 1
ATOM 1497 N N . LEU A 1 205 ? 8.626 4.436 12.534 1.00 83.81 205 LEU A N 1
ATOM 1498 C CA . LEU A 1 205 ? 7.726 3.583 13.304 1.00 83.81 205 LEU A CA 1
ATOM 1499 C C . LEU A 1 205 ? 8.491 2.616 14.232 1.00 83.81 205 LEU A C 1
ATOM 1501 O O . LEU A 1 205 ? 7.925 1.627 14.707 1.00 83.81 205 LEU A O 1
ATOM 1505 N N . ASP A 1 206 ? 9.769 2.891 14.512 1.00 83.12 206 ASP A N 1
ATOM 1506 C CA . ASP A 1 206 ? 10.603 2.051 15.385 1.00 83.12 206 ASP A CA 1
ATOM 1507 C C . ASP A 1 206 ? 10.080 2.029 16.830 1.00 83.12 206 ASP A C 1
ATOM 1509 O O . ASP A 1 206 ? 10.070 0.984 17.483 1.00 83.12 206 ASP A O 1
ATOM 1513 N N . GLU A 1 207 ? 9.566 3.165 17.307 1.00 84.88 207 GLU A N 1
ATOM 1514 C CA . GLU A 1 207 ? 9.047 3.341 18.673 1.00 84.88 207 GLU A CA 1
ATOM 1515 C C . GLU A 1 207 ? 7.536 3.613 18.718 1.00 84.88 207 GLU A C 1
ATOM 1517 O O . GLU A 1 207 ? 6.914 3.513 19.775 1.00 84.88 207 GLU A O 1
ATOM 1522 N N . ILE A 1 208 ? 6.921 3.879 17.565 1.00 86.25 208 ILE A N 1
ATOM 1523 C CA . ILE A 1 208 ? 5.493 4.175 17.438 1.00 86.25 208 ILE A CA 1
ATOM 1524 C C . ILE A 1 208 ? 4.740 2.884 17.099 1.00 86.25 208 ILE A C 1
ATOM 1526 O O . ILE A 1 208 ? 5.069 2.185 16.142 1.00 86.25 208 ILE A O 1
ATOM 1530 N N . ALA A 1 209 ? 3.735 2.531 17.903 1.00 92.50 209 ALA A N 1
ATOM 1531 C CA . ALA A 1 209 ? 3.016 1.263 17.763 1.00 92.50 209 ALA A CA 1
ATOM 1532 C C . ALA A 1 209 ? 2.041 1.241 16.577 1.00 92.50 209 ALA A C 1
ATOM 1534 O O . ALA A 1 209 ? 1.904 0.209 15.916 1.00 92.50 209 ALA A O 1
ATOM 1535 N N . ALA A 1 210 ? 1.377 2.357 16.298 1.00 94.94 210 ALA A N 1
ATOM 1536 C CA . ALA A 1 210 ? 0.563 2.539 15.109 1.00 94.94 210 ALA A CA 1
ATOM 1537 C C . ALA A 1 210 ? 0.501 4.026 14.739 1.00 94.94 210 ALA A C 1
ATOM 1539 O O . ALA A 1 210 ? 0.834 4.863 15.566 1.00 94.94 210 ALA A O 1
ATOM 1540 N N . LEU A 1 211 ? 0.127 4.327 13.497 1.00 94.81 211 LEU A N 1
ATOM 1541 C CA . LEU A 1 211 ? 0.021 5.692 12.993 1.00 94.81 211 LEU A CA 1
ATOM 1542 C C . LEU A 1 211 ? -1.066 5.800 11.923 1.00 94.81 211 LEU A C 1
ATOM 1544 O O . LEU A 1 211 ? -1.038 5.080 10.919 1.00 94.81 211 LEU A O 1
ATOM 1548 N N . ALA A 1 212 ? -1.986 6.739 12.091 1.00 94.50 212 ALA A N 1
ATOM 1549 C CA . ALA A 1 212 ? -2.910 7.161 11.056 1.00 94.50 212 ALA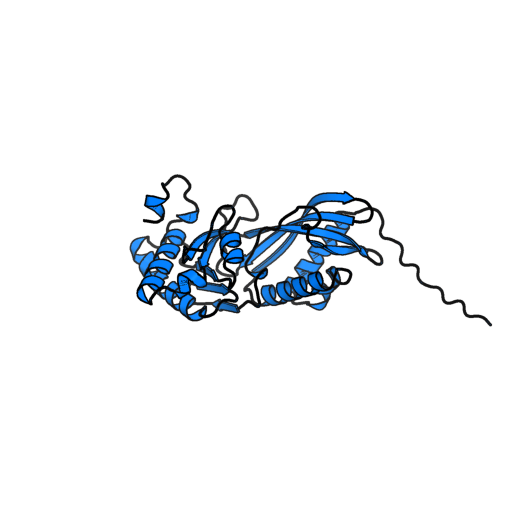 A CA 1
ATOM 1550 C C . ALA A 1 212 ? -2.190 8.026 10.010 1.00 94.50 212 ALA A C 1
ATOM 1552 O O . ALA A 1 212 ? -1.531 9.014 10.316 1.00 94.50 212 ALA A O 1
ATOM 1553 N N . THR A 1 213 ? -2.340 7.669 8.740 1.00 93.25 213 THR A N 1
ATOM 1554 C CA . THR A 1 213 ? -1.742 8.375 7.603 1.00 93.25 213 THR A CA 1
ATOM 1555 C C . THR A 1 213 ? -2.723 8.441 6.437 1.00 93.25 213 THR A C 1
ATOM 1557 O O . THR A 1 213 ? -3.822 7.881 6.477 1.00 93.25 213 THR A O 1
ATOM 1560 N N . VAL A 1 214 ? -2.322 9.119 5.366 1.00 92.88 214 VAL A N 1
ATOM 1561 C CA . VAL A 1 214 ? -3.118 9.278 4.153 1.00 92.88 214 VAL A CA 1
ATOM 1562 C C . VAL A 1 214 ? -2.350 8.747 2.961 1.00 92.88 214 VAL A C 1
ATOM 1564 O O . VAL A 1 214 ? -1.314 9.281 2.573 1.00 92.88 214 VAL A O 1
ATOM 1567 N N . ALA A 1 215 ? -2.911 7.728 2.321 1.00 94.06 215 ALA A N 1
ATOM 1568 C CA . ALA A 1 215 ? -2.440 7.247 1.040 1.00 94.06 215 ALA A CA 1
ATOM 1569 C C . ALA A 1 215 ? -2.745 8.295 -0.057 1.00 94.06 215 ALA A C 1
ATOM 1571 O O . ALA A 1 215 ? -3.914 8.664 -0.228 1.00 94.06 215 ALA A O 1
ATOM 1572 N N . PRO A 1 216 ? -1.735 8.762 -0.822 1.00 93.19 216 PRO A N 1
ATOM 1573 C CA . PRO A 1 216 ? -1.910 9.759 -1.880 1.00 93.19 216 PRO A CA 1
ATOM 1574 C C . PRO A 1 216 ? -3.017 9.427 -2.885 1.00 93.19 216 PRO A C 1
ATOM 1576 O O . PRO A 1 216 ? -3.147 8.289 -3.322 1.00 93.19 216 PRO A O 1
ATOM 1579 N N . SER A 1 217 ? -3.795 10.432 -3.291 1.00 94.00 217 SER A N 1
ATOM 1580 C CA . SER A 1 217 ? -4.827 10.303 -4.330 1.00 94.00 217 SER A CA 1
ATOM 1581 C C . SER A 1 217 ? -4.212 10.319 -5.734 1.00 94.00 217 SER A C 1
ATOM 1583 O O . SER A 1 217 ? -3.274 11.066 -5.991 1.00 94.00 217 SER A O 1
ATOM 1585 N N . ALA A 1 218 ? -4.805 9.583 -6.678 1.00 87.88 218 ALA A N 1
ATOM 1586 C CA . ALA A 1 218 ? -4.433 9.565 -8.102 1.00 87.88 218 ALA A CA 1
ATOM 1587 C C . ALA A 1 218 ? -4.827 10.834 -8.901 1.00 87.88 218 ALA A C 1
ATOM 1589 O O . ALA A 1 218 ? -5.064 10.795 -10.113 1.00 87.88 218 ALA A O 1
ATOM 1590 N N . GLY A 1 219 ? -4.968 11.959 -8.208 1.00 84.19 219 GLY A N 1
ATOM 1591 C CA . GLY A 1 219 ? -5.465 13.241 -8.698 1.00 84.19 219 GLY A CA 1
ATOM 1592 C C . GLY A 1 219 ? -5.579 14.236 -7.543 1.00 84.19 219 GLY A C 1
ATOM 1593 O O . GLY A 1 219 ? -5.027 14.010 -6.470 1.00 84.19 219 GLY A O 1
ATOM 1594 N N . THR A 1 220 ? -6.363 15.299 -7.711 1.00 78.31 220 THR A N 1
ATOM 1595 C CA . THR A 1 220 ? -6.510 16.382 -6.714 1.00 78.31 220 THR A CA 1
ATOM 1596 C C . THR A 1 220 ? -7.381 16.027 -5.498 1.00 78.31 220 THR A C 1
ATOM 1598 O O . THR A 1 220 ? -7.703 16.893 -4.685 1.00 78.31 220 THR A O 1
ATOM 1601 N N . GLY A 1 221 ? -7.788 14.761 -5.367 1.00 83.19 221 GLY A N 1
ATOM 1602 C CA . GLY A 1 221 ? -8.550 14.259 -4.230 1.00 83.19 221 GLY A CA 1
ATOM 1603 C C . GLY A 1 221 ? -7.757 14.255 -2.920 1.00 83.19 221 GLY A C 1
ATOM 1604 O O . GLY A 1 221 ? -6.543 14.435 -2.881 1.00 83.19 221 GLY A O 1
ATOM 1605 N N . ARG A 1 222 ? -8.467 14.000 -1.819 1.00 84.94 222 ARG A N 1
ATOM 1606 C CA . ARG A 1 222 ? -7.926 14.059 -0.449 1.00 84.94 222 ARG A CA 1
ATOM 1607 C C . ARG A 1 222 ? -7.083 12.851 -0.025 1.00 84.94 222 ARG A C 1
ATOM 1609 O O . ARG A 1 222 ? -6.620 12.832 1.113 1.00 84.94 222 ARG A O 1
ATOM 1616 N N . GLY A 1 223 ? -6.925 11.860 -0.900 1.00 92.50 223 GLY A N 1
ATOM 1617 C CA . GLY A 1 223 ? -6.338 10.569 -0.553 1.00 92.50 223 GLY A CA 1
ATOM 1618 C C . GLY A 1 223 ? -7.227 9.745 0.379 1.00 92.50 223 GLY A C 1
ATOM 1619 O O . GLY A 1 223 ? -8.291 10.193 0.817 1.00 92.50 223 GLY A O 1
ATOM 1620 N N . GLU A 1 224 ? -6.771 8.540 0.691 1.00 94.81 224 GLU A N 1
ATOM 1621 C CA . GLU A 1 224 ? -7.516 7.572 1.498 1.00 94.81 224 GLU A CA 1
ATOM 1622 C C . GLU A 1 224 ? -6.793 7.314 2.818 1.00 94.81 224 GLU A C 1
ATOM 1624 O O . GLU A 1 224 ? -5.577 7.131 2.838 1.00 94.81 224 GLU A O 1
ATOM 1629 N N . ASP A 1 225 ? -7.535 7.295 3.921 1.00 94.75 225 ASP A N 1
ATOM 1630 C CA . ASP A 1 225 ? -6.952 7.060 5.241 1.00 94.75 225 ASP A CA 1
ATOM 1631 C C . ASP A 1 225 ? -6.428 5.628 5.373 1.00 94.75 225 ASP A C 1
ATOM 1633 O O . ASP A 1 225 ? -7.016 4.666 4.860 1.00 94.75 225 ASP A O 1
ATOM 1637 N N . ARG A 1 226 ? -5.316 5.489 6.087 1.00 97.38 226 ARG A N 1
ATOM 1638 C CA . ARG A 1 226 ? -4.694 4.221 6.465 1.00 97.38 226 ARG A CA 1
ATOM 1639 C C . ARG A 1 226 ? -4.280 4.296 7.925 1.00 97.38 226 ARG A C 1
ATOM 1641 O O . ARG A 1 226 ? -3.917 5.361 8.402 1.00 97.38 226 ARG A O 1
ATOM 1648 N N . VAL A 1 227 ? -4.268 3.157 8.599 1.00 97.94 227 VAL A N 1
ATOM 1649 C CA . VAL A 1 227 ? -3.552 2.984 9.867 1.00 97.94 227 VAL A CA 1
ATOM 1650 C C . VAL A 1 227 ? -2.373 2.063 9.600 1.00 97.94 227 VAL A C 1
ATOM 1652 O O . VAL A 1 227 ? -2.573 0.935 9.163 1.00 97.94 227 VAL A O 1
ATOM 1655 N N . ILE A 1 228 ? -1.148 2.514 9.826 1.00 98.19 228 ILE A N 1
ATOM 1656 C CA . ILE A 1 228 ? 0.034 1.652 9.771 1.00 98.19 228 ILE A CA 1
ATOM 1657 C C . ILE A 1 228 ? 0.260 1.102 11.170 1.00 98.19 228 ILE A C 1
ATOM 1659 O O . ILE A 1 228 ? 0.291 1.871 12.119 1.00 98.19 228 ILE A O 1
ATOM 1663 N N . VAL A 1 229 ? 0.408 -0.210 11.318 1.00 97.81 229 VAL A N 1
ATOM 1664 C CA . VAL A 1 229 ? 0.716 -0.843 12.605 1.00 97.81 229 VAL A CA 1
ATOM 1665 C C . VAL A 1 229 ? 2.143 -1.366 12.551 1.00 97.81 229 VAL A C 1
ATOM 1667 O O . VAL A 1 229 ? 2.463 -2.211 11.715 1.00 97.81 229 VAL A O 1
ATOM 1670 N N . SER A 1 230 ? 2.991 -0.878 13.455 1.00 94.44 230 SER A N 1
ATOM 1671 C CA . SER A 1 230 ? 4.365 -1.355 13.609 1.00 94.44 230 SER A CA 1
ATOM 1672 C C . SER A 1 230 ? 4.359 -2.656 14.412 1.00 94.44 230 SER A C 1
ATOM 1674 O O . SER A 1 230 ? 4.024 -2.636 15.602 1.00 94.44 230 SER A O 1
ATOM 1676 N N . PRO A 1 231 ? 4.717 -3.808 13.822 1.00 84.50 231 PRO A N 1
ATOM 1677 C CA . PRO A 1 231 ? 4.546 -5.112 14.463 1.00 84.50 231 PRO A CA 1
ATOM 1678 C C . PRO A 1 231 ? 5.387 -5.242 15.739 1.00 84.50 231 PRO A C 1
ATOM 1680 O O . PRO A 1 231 ? 4.915 -5.794 16.734 1.00 84.50 231 PRO A O 1
ATOM 1683 N N . GLY A 1 232 ? 6.610 -4.698 15.737 1.00 85.50 232 GLY A N 1
ATOM 1684 C CA . GLY A 1 232 ? 7.520 -4.752 16.878 1.00 85.50 232 GLY A CA 1
ATOM 1685 C C . GLY A 1 232 ? 6.988 -3.961 18.070 1.00 85.50 232 GLY A C 1
ATOM 1686 O O . GLY A 1 232 ? 6.872 -4.503 19.169 1.00 85.50 232 GLY A O 1
ATOM 1687 N N . SER A 1 233 ? 6.631 -2.694 17.858 1.00 89.81 233 SER A N 1
ATOM 1688 C CA . SER A 1 233 ? 6.156 -1.801 18.922 1.00 89.81 233 SER A CA 1
ATOM 1689 C C . SER A 1 233 ? 4.755 -2.165 19.403 1.00 89.81 233 SER A C 1
ATOM 1691 O O . SER A 1 233 ? 4.528 -2.273 20.608 1.00 89.81 233 SER A O 1
ATOM 1693 N N . PHE A 1 234 ? 3.843 -2.485 18.485 1.00 94.50 234 PHE A N 1
ATOM 1694 C CA . PHE A 1 234 ? 2.501 -2.955 18.824 1.00 94.50 234 PHE A CA 1
ATOM 1695 C C . PHE A 1 234 ? 2.511 -4.305 19.559 1.00 94.50 234 PHE A C 1
ATOM 1697 O O . PHE A 1 234 ? 1.738 -4.529 20.497 1.00 94.50 234 PHE A O 1
ATOM 1704 N N . GLY A 1 235 ? 3.418 -5.208 19.171 1.00 92.06 235 GLY A N 1
ATOM 1705 C CA . GLY A 1 235 ? 3.581 -6.520 19.793 1.00 92.06 235 GLY A CA 1
ATOM 1706 C C . GLY A 1 235 ? 3.966 -6.451 21.274 1.00 92.06 235 GLY A C 1
ATOM 1707 O O . GLY A 1 235 ? 3.504 -7.287 22.052 1.00 92.06 235 GLY A O 1
ATOM 1708 N N . ARG A 1 236 ? 4.725 -5.425 21.687 1.00 93.88 236 ARG A N 1
ATOM 1709 C CA . ARG A 1 236 ? 5.142 -5.209 23.088 1.00 93.88 236 ARG A CA 1
ATOM 1710 C C . ARG A 1 236 ? 4.027 -4.684 23.996 1.00 93.88 236 ARG A C 1
ATOM 1712 O O . ARG A 1 236 ? 4.140 -4.793 25.214 1.00 93.88 236 ARG A O 1
ATOM 1719 N N . LEU A 1 237 ? 2.955 -4.127 23.432 1.00 95.56 237 LEU A N 1
ATOM 1720 C CA . LEU A 1 237 ? 1.839 -3.596 24.213 1.00 95.56 237 LEU A CA 1
ATOM 1721 C C . LEU A 1 237 ? 1.023 -4.716 24.871 1.00 95.56 237 LEU A C 1
ATOM 1723 O O . LEU A 1 237 ? 0.800 -5.780 24.284 1.00 95.56 237 LEU A O 1
ATOM 1727 N N . ASN A 1 238 ? 0.507 -4.438 26.069 1.00 96.88 238 ASN A N 1
ATOM 1728 C CA . ASN A 1 238 ? -0.503 -5.279 26.708 1.00 96.88 238 ASN A CA 1
ATOM 1729 C C . ASN A 1 238 ? -1.875 -5.122 26.013 1.00 96.88 238 ASN A C 1
ATOM 1731 O O . ASN A 1 238 ? -2.045 -4.313 25.100 1.00 96.88 238 ASN A O 1
ATOM 1735 N N . ALA A 1 239 ? -2.873 -5.903 26.437 1.00 96.62 239 ALA A N 1
ATOM 1736 C CA . ALA A 1 239 ? -4.194 -5.897 25.806 1.00 96.62 239 ALA A CA 1
ATOM 1737 C C . ALA A 1 239 ? -4.857 -4.507 25.797 1.00 96.62 239 ALA A C 1
ATOM 1739 O O . ALA A 1 239 ? -5.358 -4.099 24.754 1.00 96.62 239 ALA A O 1
ATOM 1740 N N . LEU A 1 240 ? -4.805 -3.781 26.920 1.00 96.88 240 LEU A N 1
ATOM 1741 C CA . LEU A 1 240 ? -5.377 -2.439 27.038 1.00 96.88 240 LEU A CA 1
ATOM 1742 C C . LEU A 1 240 ? -4.643 -1.429 26.148 1.00 96.88 240 LEU A C 1
ATOM 1744 O O . LEU A 1 240 ? -5.282 -0.664 25.438 1.00 96.88 240 LEU A O 1
ATOM 1748 N N . GLY A 1 241 ? -3.309 -1.452 26.136 1.00 96.88 241 GLY A N 1
ATOM 1749 C CA . GLY A 1 241 ? -2.502 -0.562 25.301 1.00 96.88 241 GLY A CA 1
ATOM 1750 C C . GLY A 1 241 ? -2.804 -0.740 23.813 1.00 96.88 241 GLY A C 1
ATOM 1751 O O . GLY A 1 241 ? -2.907 0.244 23.089 1.00 96.88 241 GLY A O 1
ATOM 1752 N N . ARG A 1 242 ? -3.033 -1.981 23.363 1.00 97.69 242 ARG A N 1
ATOM 1753 C CA . ARG A 1 242 ? -3.452 -2.263 21.981 1.00 97.69 242 ARG A CA 1
ATOM 1754 C C . ARG A 1 242 ? -4.827 -1.678 21.655 1.00 97.69 242 ARG A C 1
ATOM 1756 O O . ARG A 1 242 ? -5.006 -1.181 20.547 1.00 97.69 242 ARG A O 1
ATOM 1763 N N . ASP A 1 243 ? -5.779 -1.728 22.589 1.00 97.62 243 ASP A N 1
ATOM 1764 C CA . ASP A 1 243 ? -7.097 -1.101 22.407 1.00 97.62 243 ASP A CA 1
ATOM 1765 C C . ASP A 1 243 ? -7.002 0.420 22.353 1.00 97.62 243 ASP A C 1
ATOM 1767 O O . ASP A 1 243 ? -7.581 1.034 21.457 1.00 97.62 243 ASP A O 1
ATOM 1771 N N . VAL A 1 244 ? -6.250 1.020 23.278 1.00 96.75 244 VAL A N 1
ATOM 1772 C CA . VAL A 1 244 ? -6.059 2.474 23.351 1.00 96.75 244 VAL A CA 1
ATOM 1773 C C . VAL A 1 244 ? -5.415 2.993 22.071 1.00 96.75 244 VAL A C 1
ATOM 1775 O O . VAL A 1 244 ? -5.983 3.880 21.443 1.00 96.75 244 VAL A O 1
ATOM 1778 N N . VAL A 1 245 ? -4.296 2.402 21.637 1.00 96.62 245 VAL A N 1
ATOM 1779 C CA . VAL A 1 245 ? -3.581 2.836 20.426 1.00 96.62 245 VAL A CA 1
ATOM 1780 C C . VAL A 1 245 ? -4.459 2.697 19.182 1.00 96.62 245 VAL A C 1
ATOM 1782 O O . VAL A 1 245 ? -4.615 3.655 18.438 1.00 96.62 245 VAL A O 1
ATOM 1785 N N . LEU A 1 246 ? -5.112 1.550 18.958 1.00 98.19 246 LEU A N 1
ATOM 1786 C CA . LEU A 1 246 ? -5.958 1.395 17.765 1.00 98.19 246 LEU A CA 1
ATOM 1787 C C . LEU A 1 246 ? -7.190 2.310 17.788 1.00 98.19 246 LEU A C 1
ATOM 1789 O O . LEU A 1 246 ? -7.629 2.768 16.735 1.00 98.19 246 LEU A O 1
ATOM 1793 N N . THR A 1 247 ? -7.749 2.585 18.968 1.00 97.94 247 THR A N 1
ATOM 1794 C CA . THR A 1 247 ? -8.863 3.535 19.116 1.00 97.94 247 THR A CA 1
ATOM 1795 C C . THR A 1 247 ? -8.402 4.971 18.873 1.00 97.94 247 THR A C 1
ATOM 1797 O O . THR A 1 247 ? -9.131 5.749 18.254 1.00 97.94 247 THR A O 1
ATOM 1800 N N . HIS A 1 248 ? -7.189 5.312 19.311 1.00 95.44 248 HIS A N 1
ATOM 1801 C CA . HIS A 1 248 ? -6.545 6.593 19.042 1.00 95.44 248 HIS A CA 1
ATOM 1802 C C . HIS A 1 248 ? -6.351 6.803 17.532 1.00 95.44 248 HIS A C 1
ATOM 1804 O O . HIS A 1 248 ? -6.920 7.742 16.977 1.00 95.44 248 HIS A O 1
ATOM 1810 N N . GLU A 1 249 ? -5.704 5.865 16.831 1.00 96.69 249 GLU A N 1
ATOM 1811 C CA . GLU A 1 249 ? -5.520 5.975 15.374 1.00 96.69 249 GLU A CA 1
ATOM 1812 C C . GLU A 1 249 ? -6.847 6.040 14.616 1.00 96.69 249 GLU A C 1
ATOM 1814 O O . GLU A 1 249 ? -7.003 6.768 13.635 1.00 96.69 249 GLU A O 1
ATOM 1819 N N . LEU A 1 250 ? -7.853 5.296 15.073 1.00 97.44 250 LEU A N 1
ATOM 1820 C CA . LEU A 1 250 ? -9.177 5.352 14.469 1.00 97.44 250 LEU A CA 1
ATOM 1821 C C . LEU A 1 250 ? -9.860 6.708 14.687 1.00 97.44 250 LEU A C 1
ATOM 1823 O O . LEU A 1 250 ? -10.629 7.149 13.831 1.00 97.44 250 LEU A O 1
ATOM 1827 N N . THR A 1 251 ? -9.571 7.376 15.803 1.00 95.81 251 THR A N 1
ATOM 1828 C CA . THR A 1 251 ? -10.049 8.736 16.063 1.00 95.81 251 THR A CA 1
ATOM 1829 C C . THR A 1 251 ? -9.454 9.704 15.046 1.00 95.81 251 THR A C 1
ATOM 1831 O O . THR A 1 251 ? -10.217 10.463 14.453 1.00 95.81 251 THR A O 1
ATOM 1834 N N . HIS A 1 252 ? -8.158 9.599 14.725 1.00 94.44 252 HIS A N 1
ATOM 1835 C CA . HIS A 1 252 ? -7.539 10.366 13.632 1.00 94.44 252 HIS A CA 1
ATOM 1836 C C . HIS A 1 252 ? -8.204 10.129 12.285 1.00 94.44 252 HIS A C 1
ATOM 1838 O O . HIS A 1 252 ? -8.481 11.081 11.555 1.00 94.44 252 HIS A O 1
ATOM 1844 N N . VAL A 1 253 ? -8.507 8.874 11.951 1.00 95.25 253 VAL A N 1
ATOM 1845 C CA . VAL A 1 253 ? -9.240 8.549 10.717 1.00 95.25 253 VAL A CA 1
ATOM 1846 C C . VAL A 1 253 ? -10.620 9.213 10.714 1.00 95.25 253 VAL A C 1
ATOM 1848 O O . VAL A 1 253 ? -11.044 9.775 9.703 1.00 95.25 253 VAL A O 1
ATOM 1851 N N . ALA A 1 254 ? -11.331 9.169 11.840 1.00 95.19 254 ALA A N 1
ATOM 1852 C CA . ALA A 1 254 ? -12.688 9.687 11.939 1.00 95.19 254 ALA A CA 1
ATOM 1853 C C . ALA A 1 254 ? -12.760 11.223 11.915 1.00 95.19 254 ALA A C 1
ATOM 1855 O O . ALA A 1 254 ? -13.693 11.781 11.335 1.00 95.19 254 ALA A O 1
ATOM 1856 N N . THR A 1 255 ? -11.780 11.907 12.506 1.00 92.62 255 THR A N 1
ATOM 1857 C CA . THR A 1 255 ? -11.690 13.377 12.524 1.00 92.62 255 THR A CA 1
ATOM 1858 C C . THR A 1 255 ? -10.960 13.943 11.305 1.00 92.62 255 THR A C 1
ATOM 1860 O O . THR A 1 255 ? -11.076 15.132 11.010 1.00 92.62 255 THR A O 1
ATOM 1863 N N . GLY A 1 256 ? -10.229 13.102 10.568 1.00 88.62 256 GLY A N 1
ATOM 1864 C CA . GLY A 1 256 ? -9.316 13.529 9.514 1.00 88.62 256 GLY A CA 1
ATOM 1865 C C . GLY A 1 256 ? -7.999 14.106 10.045 1.00 88.62 256 GLY A C 1
ATOM 1866 O O . GLY A 1 256 ? -7.348 14.843 9.305 1.00 88.62 256 GLY A O 1
ATOM 1867 N N . GLY A 1 257 ? -7.606 13.775 11.281 1.00 82.44 257 GLY A N 1
ATOM 1868 C CA . GLY A 1 257 ? -6.407 14.276 11.967 1.00 82.44 257 GLY A CA 1
ATOM 1869 C C . GLY A 1 257 ? -5.110 14.075 11.181 1.00 82.44 257 GLY A C 1
ATOM 1870 O O . GLY A 1 257 ? -4.325 15.006 11.059 1.00 82.44 257 GLY A O 1
ATOM 1871 N N . ALA A 1 258 ? -4.952 12.939 10.491 1.00 78.50 258 ALA A N 1
ATOM 1872 C CA . ALA A 1 258 ? -3.787 12.668 9.636 1.00 78.50 258 ALA A CA 1
ATOM 1873 C C . ALA A 1 258 ? -3.628 13.647 8.447 1.00 78.50 258 ALA A C 1
ATOM 1875 O O . ALA A 1 258 ? -2.586 13.697 7.792 1.00 78.50 258 ALA A O 1
ATOM 1876 N N . ARG A 1 259 ? -4.671 14.425 8.125 1.00 75.75 259 ARG A N 1
ATOM 1877 C CA . ARG A 1 259 ? -4.630 15.488 7.105 1.00 75.75 259 ARG A CA 1
ATOM 1878 C C . ARG A 1 259 ? -4.336 16.859 7.695 1.00 75.75 259 ARG A C 1
ATOM 1880 O O . ARG A 1 259 ? -4.087 17.796 6.928 1.00 75.75 259 ARG A O 1
ATOM 1887 N N . ASP A 1 260 ? -4.430 17.007 9.009 1.00 70.44 260 ASP A N 1
ATOM 1888 C CA . ASP A 1 260 ? -4.300 18.292 9.661 1.00 70.44 260 ASP A CA 1
ATOM 1889 C C . ASP A 1 260 ? -2.824 18.690 9.745 1.00 70.44 260 ASP A C 1
ATOM 1891 O O . ASP A 1 260 ? -2.005 18.057 10.398 1.00 70.44 260 ASP A O 1
ATOM 1895 N N . ARG A 1 261 ? -2.483 19.756 9.019 1.00 65.69 261 ARG A N 1
ATOM 1896 C CA . ARG A 1 261 ? -1.143 20.361 9.013 1.00 65.69 261 ARG A CA 1
ATOM 1897 C C . ARG A 1 261 ? -1.087 21.669 9.796 1.00 65.69 261 ARG A C 1
ATOM 1899 O O . ARG A 1 261 ? -0.083 22.372 9.736 1.00 65.69 261 ARG A O 1
ATOM 1906 N N . ARG A 1 262 ? -2.200 22.070 10.410 1.00 59.22 262 ARG A N 1
ATOM 1907 C CA . ARG A 1 262 ? -2.367 23.365 11.080 1.00 59.22 262 ARG A CA 1
ATOM 1908 C C . ARG A 1 262 ? -2.410 23.201 12.589 1.00 59.22 262 ARG A C 1
ATOM 1910 O O . ARG A 1 262 ? -1.937 24.085 13.297 1.00 59.22 262 ARG A O 1
ATOM 1917 N N . THR A 1 263 ? -2.964 22.093 13.063 1.00 58.88 263 THR A N 1
ATOM 1918 C CA . THR A 1 263 ? -2.990 21.771 14.485 1.00 58.88 263 THR A CA 1
ATOM 1919 C C . THR A 1 263 ? -1.610 21.256 14.921 1.00 58.88 263 THR A C 1
ATOM 1921 O O . THR A 1 263 ? -1.035 20.407 14.239 1.00 58.88 263 THR A O 1
ATOM 1924 N N . PRO A 1 264 ? -1.026 21.783 16.015 1.00 52.91 264 PRO A N 1
ATOM 1925 C CA . PRO A 1 264 ? 0.242 21.284 16.536 1.00 52.91 264 PRO A CA 1
ATOM 1926 C C . PRO A 1 264 ? 0.177 19.788 16.858 1.00 52.91 264 PRO A C 1
ATOM 1928 O O . PRO A 1 264 ? -0.821 19.328 17.407 1.00 52.91 264 PRO A O 1
ATOM 1931 N N . LEU A 1 265 ? 1.263 19.054 16.595 1.00 62.09 265 LEU A N 1
ATOM 1932 C CA . LEU A 1 265 ? 1.328 17.601 16.811 1.00 62.09 265 LEU A CA 1
ATOM 1933 C C . LEU A 1 265 ? 0.932 17.181 18.232 1.00 62.09 265 LEU A C 1
ATOM 1935 O O . LEU A 1 265 ? 0.183 16.230 18.376 1.00 62.09 265 LEU A O 1
ATOM 1939 N N . TRP A 1 266 ? 1.338 17.922 19.270 1.00 54.72 266 TRP A N 1
ATOM 1940 C CA . TRP A 1 266 ? 0.957 17.614 20.659 1.00 54.72 266 TRP A CA 1
ATOM 1941 C C . TRP A 1 266 ? -0.560 17.643 20.901 1.00 54.72 266 TRP A C 1
ATOM 1943 O O . TRP A 1 266 ? -1.048 16.987 21.807 1.00 54.72 266 TRP A O 1
ATOM 1953 N N . LEU A 1 267 ? -1.313 18.411 20.109 1.00 51.53 267 LEU A N 1
ATOM 1954 C CA . LEU A 1 267 ? -2.767 18.502 20.231 1.00 51.53 267 LEU A CA 1
ATOM 1955 C C . LEU A 1 267 ? -3.483 17.452 19.364 1.00 51.53 267 LEU A C 1
ATOM 1957 O O . LEU A 1 267 ? -4.631 17.117 19.637 1.00 51.53 267 LEU A O 1
ATOM 1961 N N . ILE A 1 268 ? -2.810 16.946 18.327 1.00 58.59 268 ILE A N 1
ATOM 1962 C CA . ILE A 1 268 ? -3.287 15.854 17.472 1.00 58.59 268 ILE A CA 1
ATOM 1963 C C . ILE A 1 268 ? -3.035 14.518 18.188 1.00 58.59 268 ILE A C 1
ATOM 1965 O O . ILE A 1 268 ? -3.977 13.784 18.466 1.00 58.59 268 ILE A O 1
ATOM 1969 N N . GLU A 1 269 ? -1.787 14.236 18.549 1.00 65.69 269 GLU A N 1
ATOM 1970 C CA . GLU A 1 269 ? -1.356 12.955 19.128 1.00 65.69 269 GLU A CA 1
ATOM 1971 C C . GLU A 1 269 ? -1.719 12.794 20.617 1.00 65.69 269 GLU A C 1
ATOM 1973 O O . GLU A 1 269 ? -1.784 11.669 21.112 1.00 65.69 269 GLU A O 1
ATOM 1978 N N . GLY A 1 270 ? -2.037 13.900 21.307 1.00 48.28 270 GLY A N 1
ATOM 1979 C CA . GLY A 1 270 ? -2.370 13.914 22.737 1.00 48.28 270 GLY A CA 1
ATOM 1980 C C . GLY A 1 270 ? -1.157 13.879 23.660 1.00 48.28 270 GLY A C 1
ATOM 1981 O O . GLY A 1 270 ? -0.218 13.091 23.416 1.00 48.28 270 GLY A O 1
#

Radius of gyration: 21.53 Å; chains: 1; bounding box: 43×55×77 Å

Foldseek 3Di:
DDDDDPDPPLDWDDFDDLVLVQVLQAQLQVCLVVVPLPSNLVLAVQAPPVQSVLSSLLSLQSNQAQWPGWGKAFPAWPDGDDQKTKTKIWIWTDGPLAGPAIFIWIWIFMWGTDRNGIGTHHGCVVVPDDIQADQSSAGRKHWDDDPAEIEIEPDPDSVVLRVLLLVLLVVLCVPLNDPASSHAYEREYQDQVSLQSNQHPPGGCPQPQKAWAFRHGPDPDPGGIYIYGHRVNVVPDDPVRVNVSSSLSVNCRSVVLNSDPPDDPVVNND

Sequence (270 aa):
GDRASRGHSAAAAGPFDPDAAGTVLANRARAVRDGDRIAFLATVGNAPRAFQDAQSRMYDNLRKLPLEGWQERLSNTQAAAGESAVVRIEVRYKLRGFDKGHVARTRYLTFAPGSGTWTIAGDGTSHGFKDDADIWDGGPLTAVKGRSSLVIGDATGLKGIADRLDAAVPVVTGVVGRGWAQRVVALVPADTALASALAGPGQSLDEIAALATVAPSAGTGRGEDRVIVSPGSFGRLNALGRDVVLTHELTHVATGGARDRRTPLWLIEG